Protein AF-0000000078899560 (afdb_homodimer)

pLDDT: mean 73.59, std 22.15, range [23.83, 97.5]

Radius of gyration: 24.83 Å; Cα contacts (8 Å, |Δi|>4): 392; chains: 2; bounding box: 133×59×49 Å

Foldseek 3Di:
DPPPDPPPPPPPPVVVPDPPPPPDDDCPVVCPVPPVCCPPVVNVCVVVVVVLVVVVVVCVVLQVPQDPLLLLLLLCCLVPVFAFLVNCCLVPVNPSVSSVVSLVVCVVVVQWDWDQDPVHNPTIGIHGDPNSVVSNVSNVVVSVVVVVVVVVVDDPVRSVVVVVVVVVVSVVVVVVSVVVVVVVVVVVVD/DPPPPPPPPPPPPPVVPDPPPPPDDDPPVVCPVPVVCCPPVVNVCVVVVVVLVVVVVVCVVLQVPQDPLLLLLLLCCLVVVFAFLVNCCLVVVNPSVSSVVSLVVCVVVVQWDWDQDPVHNPTIGIHGDPNSVVSNVSNVVVSVVVVVVVVVVDDPVRSVVVVVVVVVVSVVVVVVSVVVVVVVVVVVVD

Nearest PDB structures (foldseek):
  5cyv-assembly1_B  TM=7.947E-01  e=3.634E-06  Rhodococcus jostii RHA1
  1lnw-assembly7_A  TM=7.325E-01  e=2.151E-06  Pseudomonas aeruginosa
  2nnn-assembly3_F  TM=7.726E-01  e=8.216E-06  Pseudomonas aeruginosa
  4zzl-assembly1_B  TM=7.390E-01  e=3.852E-06  Pseudomonas aeruginosa
  3gfj-assembly1_A-2  TM=7.369E-01  e=6.898E-06  Sulfurisphaera tokodaii

InterPro domains:
  IPR000835 MarR-type HTH domain [PF12802] (65-123)
  IPR000835 MarR-type HTH domain [PR00598] (83-99)
  IPR000835 MarR-type HTH domain [PR00598] (100-115)
  IPR000835 MarR-type HTH domain [PR00598] (119-135)
  IPR000835 MarR-type HTH domain [PR00598] (149-169)
  IPR000835 MarR-type HTH domain [PS50995] (38-171)
  IPR000835 MarR-type HTH domain [SM00347] (64-159)
  IPR036388 Winged helix-like DNA-binding domain superfamily [G3DSA:1.10.10.10] (31-174)
  IPR036390 Winged helix DNA-binding domain superfamily [SSF46785] (39-177)
  IPR052067 Metal-responsive HTH-type transcriptional regulators [PTHR35790] (65-174)

Organism: Rhodospirillum centenum (strain ATCC 51521 / SW) (NCBI:txid414684)

Structure (mmCIF, N/CA/C/O backbone):
data_AF-0000000078899560-model_v1
#
loop_
_entity.id
_entity.type
_entity.pdbx_description
1 polymer 'Transcriptional regulator, MarR family protein'
#
loop_
_atom_site.group_PDB
_atom_site.id
_atom_site.type_symbol
_atom_site.label_atom_id
_atom_site.label_alt_id
_atom_site.label_comp_id
_atom_site.label_asym_id
_atom_site.label_entity_id
_atom_site.label_seq_id
_atom_site.pdbx_PDB_ins_code
_atom_site.Cartn_x
_atom_site.Cartn_y
_atom_site.Cartn_z
_atom_site.occupancy
_atom_site.B_iso_or_equiv
_atom_site.auth_seq_id
_atom_site.auth_comp_id
_atom_site.auth_asym_id
_atom_site.auth_atom_id
_atom_site.pdbx_PDB_model_num
ATOM 1 N N . MET A 1 1 ? -67.625 -0.312 10.562 1 23.83 1 MET A N 1
ATOM 2 C CA . MET A 1 1 ? -67 -1.157 9.578 1 23.83 1 MET A CA 1
ATOM 3 C C . MET A 1 1 ? -65.438 -1.084 9.734 1 23.83 1 MET A C 1
ATOM 5 O O . MET A 1 1 ? -64.875 -0.006 9.633 1 23.83 1 MET A O 1
ATOM 9 N N . LYS A 1 2 ? -64.875 -1.993 10.562 1 26.33 2 LYS A N 1
ATOM 10 C CA . LYS A 1 2 ? -63.562 -2.258 11.125 1 26.33 2 LYS A CA 1
ATOM 11 C C . LYS A 1 2 ? -62.562 -2.551 10.023 1 26.33 2 LYS A C 1
ATOM 13 O O . LYS A 1 2 ? -62.781 -3.436 9.195 1 26.33 2 LYS A O 1
ATOM 18 N N . CYS A 1 3 ? -61.844 -1.499 9.523 1 27.56 3 CYS A N 1
ATOM 19 C CA . CYS A 1 3 ? -60.844 -1.576 8.461 1 27.56 3 CYS A CA 1
ATOM 20 C C . CYS A 1 3 ? -59.875 -2.717 8.719 1 27.56 3 CYS A C 1
ATOM 22 O O . CYS A 1 3 ? -59.281 -2.814 9.805 1 27.56 3 CYS A O 1
ATOM 24 N N . ALA A 1 4 ? -60.156 -3.852 8.164 1 31.34 4 ALA A N 1
ATOM 25 C CA . ALA A 1 4 ? -59.281 -5.023 8.305 1 31.34 4 ALA A CA 1
ATOM 26 C C . ALA A 1 4 ? -57.812 -4.656 8.094 1 31.34 4 ALA A C 1
ATOM 28 O O . ALA A 1 4 ? -57.5 -3.848 7.223 1 31.34 4 ALA A O 1
ATOM 29 N N . PRO A 1 5 ? -56.969 -4.934 9.148 1 29.02 5 PRO A N 1
ATOM 30 C CA . PRO A 1 5 ? -55.562 -4.605 9.141 1 29.02 5 PRO A CA 1
ATOM 31 C C . PRO A 1 5 ? -54.812 -5.172 7.926 1 29.02 5 PRO A C 1
ATOM 33 O O . PRO A 1 5 ? -55.125 -6.277 7.477 1 29.02 5 PRO A O 1
ATOM 36 N N . THR A 1 6 ? -54.562 -4.301 6.914 1 29.2 6 THR A N 1
ATOM 37 C CA . THR A 1 6 ? -53.812 -4.664 5.719 1 29.2 6 THR A CA 1
ATOM 38 C C . THR A 1 6 ? -52.594 -5.5 6.086 1 29.2 6 THR A C 1
ATOM 40 O O . THR A 1 6 ? -51.781 -5.094 6.926 1 29.2 6 THR A O 1
ATOM 43 N N . THR A 1 7 ? -52.688 -6.797 5.973 1 25.53 7 THR A N 1
ATOM 44 C CA . THR A 1 7 ? -51.594 -7.754 6.098 1 25.53 7 THR A CA 1
ATOM 45 C C . THR A 1 7 ? -50.344 -7.246 5.375 1 25.53 7 THR A C 1
ATOM 47 O O . THR A 1 7 ? -50.344 -7.066 4.156 1 25.53 7 THR A O 1
ATOM 50 N N . LEU A 1 8 ? -49.656 -6.379 5.996 1 25.47 8 LEU A N 1
ATOM 51 C CA . LEU A 1 8 ? -48.344 -5.938 5.5 1 25.47 8 LEU A CA 1
ATOM 52 C C . LEU A 1 8 ? -47.562 -7.109 4.938 1 25.47 8 LEU A C 1
ATOM 54 O O . LEU A 1 8 ? -47.344 -8.117 5.621 1 25.47 8 LEU A O 1
ATOM 58 N N . TYR A 1 9 ? -47.719 -7.441 3.676 1 25.7 9 TYR A N 1
ATOM 59 C CA . TYR A 1 9 ? -46.906 -8.43 2.969 1 25.7 9 TYR A CA 1
ATOM 60 C C . TYR A 1 9 ? -45.469 -8.375 3.436 1 25.7 9 TYR A C 1
ATOM 62 O O . TYR A 1 9 ? -44.875 -7.301 3.469 1 25.7 9 TYR A O 1
ATOM 70 N N . ALA A 1 10 ? -45.031 -9.25 4.285 1 24.7 10 ALA A N 1
ATOM 71 C CA . ALA A 1 10 ? -43.688 -9.648 4.68 1 24.7 10 ALA A CA 1
ATOM 72 C C . ALA A 1 10 ? -42.75 -9.703 3.471 1 24.7 10 ALA A C 1
ATOM 74 O O . ALA A 1 10 ? -42.875 -10.562 2.602 1 24.7 10 ALA A O 1
ATOM 75 N N . ALA A 1 11 ? -42.5 -8.602 2.85 1 27.95 11 ALA A N 1
ATOM 76 C CA . ALA A 1 11 ? -41.469 -8.656 1.816 1 27.95 11 ALA A CA 1
ATOM 77 C C . ALA A 1 11 ? -40.281 -9.516 2.264 1 27.95 11 ALA A C 1
ATOM 79 O O . ALA A 1 11 ? -39.656 -9.234 3.291 1 27.95 11 ALA A O 1
ATOM 80 N N . THR A 1 12 ? -40.25 -10.789 2.039 1 28.55 12 THR A N 1
ATOM 81 C CA . THR A 1 12 ? -39.156 -11.742 2.131 1 28.55 12 THR A CA 1
ATOM 82 C C . THR A 1 12 ? -37.875 -11.133 1.577 1 28.55 12 THR A C 1
ATOM 84 O O . THR A 1 12 ? -37.75 -10.961 0.365 1 28.55 12 THR A O 1
ATOM 87 N N . ALA A 1 13 ? -37.438 -10.031 2.098 1 29.05 13 ALA A N 1
ATOM 88 C CA . ALA A 1 13 ? -36.156 -9.438 1.773 1 29.05 13 ALA A CA 1
ATOM 89 C C . ALA A 1 13 ? -35.062 -10.5 1.684 1 29.05 13 ALA A C 1
ATOM 91 O O . ALA A 1 13 ? -34.688 -11.102 2.695 1 29.05 13 ALA A O 1
ATOM 92 N N . SER A 1 14 ? -35.125 -11.406 0.689 1 32.12 14 SER A N 1
ATOM 93 C CA . SER A 1 14 ? -34 -12.297 0.414 1 32.12 14 SER A CA 1
ATOM 94 C C . SER A 1 14 ? -32.656 -11.578 0.559 1 32.12 14 SER A C 1
ATOM 96 O O . SER A 1 14 ? -32.312 -10.758 -0.281 1 32.12 14 SER A O 1
ATOM 98 N N . GLY A 1 15 ? -32.375 -11 1.669 1 31.97 15 GLY A N 1
ATOM 99 C CA . GLY A 1 15 ? -31.141 -10.391 2.125 1 31.97 15 GLY A CA 1
ATOM 100 C C . GLY A 1 15 ? -29.906 -11.102 1.612 1 31.97 15 GLY A C 1
ATOM 101 O O . GLY A 1 15 ? -29.594 -12.219 2.033 1 31.97 15 GLY A O 1
ATOM 102 N N . THR A 1 16 ? -29.734 -11 0.281 1 34.19 16 THR A N 1
ATOM 103 C CA . THR A 1 16 ? -28.547 -11.633 -0.297 1 34.19 16 THR A CA 1
ATOM 104 C C . THR A 1 16 ? -27.328 -11.406 0.583 1 34.19 16 THR A C 1
ATOM 106 O O . THR A 1 16 ? -26.953 -10.258 0.846 1 34.19 16 THR A O 1
ATOM 109 N N . SER A 1 17 ? -27.094 -12.164 1.567 1 32.28 17 SER A N 1
ATOM 110 C CA . SER A 1 17 ? -25.969 -12.289 2.482 1 32.28 17 SER A CA 1
ATOM 111 C C . SER A 1 17 ? -24.656 -11.867 1.811 1 32.28 17 SER A C 1
ATOM 113 O O . SER A 1 17 ? -24.484 -12.062 0.606 1 32.28 17 SER A O 1
ATOM 115 N N . PRO A 1 18 ? -24.109 -10.898 2.266 1 35.34 18 PRO A N 1
ATOM 116 C CA . PRO A 1 18 ? -22.812 -10.516 1.678 1 35.34 18 PRO A CA 1
ATOM 117 C C . PRO A 1 18 ? -21.953 -11.719 1.302 1 35.34 18 PRO A C 1
ATOM 119 O O . PRO A 1 18 ? -22.031 -12.758 1.958 1 35.34 18 PRO A O 1
ATOM 122 N N . PRO A 1 19 ? -21.625 -11.969 0.036 1 32.72 19 PRO A N 1
ATOM 123 C CA . PRO A 1 19 ? -20.922 -13.211 -0.283 1 32.72 19 PRO A CA 1
ATOM 124 C C . PRO A 1 19 ? -19.766 -13.508 0.681 1 32.72 19 PRO A C 1
ATOM 126 O O . PRO A 1 19 ? -18.938 -12.641 0.926 1 32.72 19 PRO A O 1
ATOM 129 N N . VAL A 1 20 ? -19.984 -13.977 1.797 1 32.59 20 VAL A N 1
ATOM 130 C CA . VAL A 1 20 ? -18.906 -14.539 2.605 1 32.59 20 VAL A CA 1
ATOM 131 C C . VAL A 1 20 ? -17.953 -15.336 1.716 1 32.59 20 VAL A C 1
ATOM 133 O O . VAL A 1 20 ? -18.406 -16.125 0.882 1 32.59 20 VAL A O 1
ATOM 136 N N . LEU A 1 21 ? -16.766 -14.734 1.438 1 35.66 21 LEU A N 1
ATOM 137 C CA . LEU A 1 21 ? -15.82 -15.648 0.819 1 35.66 21 LEU A CA 1
ATOM 138 C C . LEU A 1 21 ? -15.898 -17.031 1.46 1 35.66 21 LEU A C 1
ATOM 140 O O . LEU A 1 21 ? -15.477 -17.219 2.604 1 35.66 21 LEU A O 1
ATOM 144 N N . ARG A 1 22 ? -17 -17.703 1.446 1 33.25 22 ARG A N 1
ATOM 145 C CA . ARG A 1 22 ? -17.094 -19.062 1.965 1 33.25 22 ARG A CA 1
ATOM 146 C C . ARG A 1 22 ? -15.914 -19.906 1.528 1 33.25 22 ARG A C 1
ATOM 148 O O . ARG A 1 22 ? -15.688 -20.109 0.332 1 33.25 22 ARG A O 1
ATOM 155 N N . ARG A 1 23 ? -14.734 -19.922 2.344 1 35.38 23 ARG A N 1
ATOM 156 C CA . ARG A 1 23 ? -13.852 -21.078 2.191 1 35.38 23 ARG A CA 1
ATOM 157 C C . ARG A 1 23 ? -14.648 -22.375 2.164 1 35.38 23 ARG A C 1
ATOM 159 O O . ARG A 1 23 ? -15.016 -22.906 3.215 1 35.38 23 ARG A O 1
ATOM 166 N N . SER A 1 24 ? -15.703 -22.547 1.411 1 35.56 24 SER A N 1
ATOM 167 C CA . SER A 1 24 ? -16.406 -23.828 1.512 1 35.56 24 SER A CA 1
ATOM 168 C C . SER A 1 24 ? -15.453 -24.969 1.827 1 35.56 24 SER A C 1
ATOM 170 O O . SER A 1 24 ? -14.242 -24.766 1.9 1 35.56 24 SER A O 1
ATOM 172 N N . GLY A 1 25 ? -15.742 -26.25 1.033 1 35.44 25 GLY A N 1
ATOM 173 C CA . GLY A 1 25 ? -15.328 -27.641 1.188 1 35.44 25 GLY A CA 1
ATOM 174 C C . GLY A 1 25 ? -13.828 -27.828 1.188 1 35.44 25 GLY A C 1
ATOM 175 O O . GLY A 1 25 ? -13.078 -26.844 1.073 1 35.44 25 GLY A O 1
ATOM 176 N N . GLY A 1 26 ? -13.273 -29.188 0.979 1 35.09 26 GLY A N 1
ATOM 177 C CA . GLY A 1 26 ? -11.93 -29.719 0.808 1 35.09 26 GLY A CA 1
ATOM 178 C C . GLY A 1 26 ? -11.07 -28.875 -0.117 1 35.09 26 GLY A C 1
ATOM 179 O O . GLY A 1 26 ? -11.578 -27.984 -0.806 1 35.09 26 GLY A O 1
ATOM 180 N N . PRO A 1 27 ? -9.727 -28.734 0.088 1 40.06 27 PRO A N 1
ATOM 181 C CA . PRO A 1 27 ? -8.859 -28.016 -0.841 1 40.06 27 PRO A CA 1
ATOM 182 C C . PRO A 1 27 ? -9.305 -28.141 -2.295 1 40.06 27 PRO A C 1
ATOM 184 O O . PRO A 1 27 ? -9.484 -29.266 -2.787 1 40.06 27 PRO A O 1
ATOM 187 N N . ASP A 1 28 ? -10.32 -27.5 -2.744 1 43.28 28 ASP A N 1
ATOM 188 C CA . ASP A 1 28 ? -10.508 -27.578 -4.188 1 43.28 28 ASP A CA 1
ATOM 189 C C . ASP A 1 28 ? -9.172 -27.688 -4.914 1 43.28 28 ASP A C 1
ATOM 191 O O . ASP A 1 28 ? -8.273 -26.859 -4.703 1 43.28 28 ASP A O 1
ATOM 195 N N . PRO A 1 29 ? -8.836 -28.828 -5.375 1 45.22 29 PRO A N 1
ATOM 196 C CA . PRO A 1 29 ? -7.539 -29.109 -6 1 45.22 29 PRO A CA 1
ATOM 197 C C . PRO A 1 29 ? -7.086 -28.016 -6.953 1 45.22 29 PRO A C 1
ATOM 199 O O . PRO A 1 29 ? -5.922 -27.984 -7.355 1 45.22 29 PRO A O 1
ATOM 202 N N . ARG A 1 30 ? -8.141 -27.469 -7.496 1 46.12 30 ARG A N 1
ATOM 203 C CA . ARG A 1 30 ? -7.746 -26.438 -8.438 1 46.12 30 ARG A CA 1
ATOM 204 C C . ARG A 1 30 ? -7.156 -25.219 -7.715 1 46.12 30 ARG A C 1
ATOM 206 O O . ARG A 1 30 ? -6.691 -24.281 -8.352 1 46.12 30 ARG A O 1
ATOM 213 N N . ILE A 1 31 ? -7.664 -25.078 -6.473 1 46.88 31 ILE A N 1
ATOM 214 C CA . ILE A 1 31 ? -7.078 -24 -5.676 1 46.88 31 ILE A CA 1
ATOM 215 C C . ILE A 1 31 ? -5.59 -24.266 -5.465 1 46.88 31 ILE A C 1
ATOM 217 O O . ILE A 1 31 ? -5.215 -25.234 -4.789 1 46.88 31 ILE A O 1
ATOM 221 N N . ARG A 1 32 ? -4.766 -24.125 -6.473 1 45.44 32 ARG A N 1
ATOM 222 C CA . ARG A 1 32 ? -3.324 -24.203 -6.25 1 45.44 32 ARG A CA 1
ATOM 223 C C . ARG A 1 32 ? -2.932 -23.5 -4.957 1 45.44 32 ARG A C 1
ATOM 225 O O . ARG A 1 32 ? -3.67 -22.641 -4.465 1 45.44 32 ARG A O 1
ATOM 232 N N . SER A 1 33 ? -2.205 -24.172 -4.266 1 42.31 33 SER A N 1
ATOM 233 C CA . SER A 1 33 ? -1.736 -23.516 -3.049 1 42.31 33 SER A CA 1
ATOM 234 C C . SER A 1 33 ? -1.751 -22 -3.193 1 42.31 33 SER A C 1
ATOM 236 O O . SER A 1 33 ? -1.12 -21.453 -4.098 1 42.31 33 SER A O 1
ATOM 238 N N . PRO A 1 34 ? -3.002 -21.453 -3.111 1 41.41 34 PRO A N 1
ATOM 239 C CA . PRO A 1 34 ? -3.072 -20 -3.227 1 41.41 34 PRO A CA 1
ATOM 240 C C . PRO A 1 34 ? -1.732 -19.312 -2.957 1 41.41 34 PRO A C 1
ATOM 242 O O . PRO A 1 34 ? -1.103 -19.562 -1.928 1 41.41 34 PRO A O 1
ATOM 245 N N . LEU A 1 35 ? -0.875 -19.297 -3.725 1 42.25 35 LEU A N 1
ATOM 246 C CA . LEU A 1 35 ? 0.147 -18.297 -3.434 1 42.25 35 LEU A CA 1
ATOM 247 C C . LEU A 1 35 ? -0.442 -17.141 -2.648 1 42.25 35 LEU A C 1
ATOM 249 O O . LEU A 1 35 ? 0.181 -16.078 -2.539 1 42.25 35 LEU A O 1
ATOM 253 N N . VAL A 1 36 ? -1.841 -17.047 -2.6 1 47.19 36 VAL A N 1
ATOM 254 C CA . VAL A 1 36 ? -2.178 -16.125 -1.521 1 47.19 36 VAL A CA 1
ATOM 255 C C . VAL A 1 36 ? -1.279 -16.391 -0.314 1 47.19 36 VAL A C 1
ATOM 257 O O . VAL A 1 36 ? -1.503 -17.344 0.437 1 47.19 36 VAL A O 1
ATOM 260 N N . VAL A 1 37 ? -0.093 -16.766 -0.551 1 48.81 37 VAL A N 1
ATOM 261 C CA . VAL A 1 37 ? 0.84 -16.953 0.557 1 48.81 37 VAL A CA 1
ATOM 262 C C . VAL A 1 37 ? 0.481 -16 1.695 1 48.81 37 VAL A C 1
ATOM 264 O O . VAL A 1 37 ? 0.755 -14.797 1.62 1 48.81 37 VAL A O 1
ATOM 267 N N . PRO A 1 38 ? -0.771 -16.25 2.236 1 53.38 38 PRO A N 1
ATOM 268 C CA . PRO A 1 38 ? -1.192 -15.5 3.422 1 53.38 38 PRO A CA 1
ATOM 269 C C . PRO A 1 38 ? -0.015 -14.93 4.207 1 53.38 38 PRO A C 1
ATOM 271 O O . PRO A 1 38 ? -0.129 -13.844 4.793 1 53.38 38 PRO A O 1
ATOM 274 N N . GLU A 1 39 ? 1.043 -15.719 4.113 1 65.06 39 GLU A N 1
ATOM 275 C CA . GLU A 1 39 ? 2.107 -15.227 4.98 1 65.06 39 GLU A CA 1
ATOM 276 C C . GLU A 1 39 ? 3.125 -14.398 4.195 1 65.06 39 GLU A C 1
ATOM 278 O O . GLU A 1 39 ? 4.211 -14.109 4.695 1 65.06 39 GLU A O 1
ATOM 283 N N . PHE A 1 40 ? 2.637 -14.125 2.918 1 81.38 40 PHE A N 1
ATOM 284 C CA . PHE A 1 40 ? 3.516 -13.234 2.164 1 81.38 40 PHE A CA 1
ATOM 285 C C . PHE A 1 40 ? 3.326 -11.789 2.596 1 81.38 40 PHE A C 1
ATOM 287 O O . PHE A 1 40 ? 2.26 -11.203 2.385 1 81.38 40 PHE A O 1
ATOM 294 N N . LEU A 1 41 ? 4.387 -11.172 3.189 1 89.12 41 LEU A N 1
ATOM 295 C CA . LEU A 1 41 ? 4.246 -9.883 3.854 1 89.12 41 LEU A CA 1
ATOM 296 C C . LEU A 1 41 ? 3.826 -8.805 2.861 1 89.12 41 LEU A C 1
ATOM 298 O O . LEU A 1 41 ? 2.926 -8.008 3.148 1 89.12 41 LEU A O 1
ATOM 302 N N . PRO A 1 42 ? 4.402 -8.805 1.619 1 85.94 42 PRO A N 1
ATOM 303 C CA . PRO A 1 42 ? 3.975 -7.766 0.682 1 85.94 42 PRO A CA 1
ATOM 304 C C . PRO A 1 42 ? 2.492 -7.855 0.33 1 85.94 42 PRO A C 1
ATOM 306 O O . PRO A 1 42 ? 1.821 -6.828 0.191 1 85.94 42 PRO A O 1
ATOM 309 N N . PHE A 1 43 ? 2.031 -9.031 0.228 1 81.56 43 PHE A N 1
ATOM 310 C CA . PHE A 1 43 ? 0.615 -9.219 -0.068 1 81.56 43 PHE A CA 1
ATOM 311 C C . PHE A 1 43 ? -0.248 -8.727 1.089 1 81.56 43 PHE A C 1
ATOM 313 O O . PHE A 1 43 ? -1.246 -8.039 0.877 1 81.56 43 PHE A O 1
ATOM 320 N N . ARG A 1 44 ? 0.088 -9.078 2.295 1 85.5 44 ARG A N 1
ATOM 321 C CA . ARG A 1 44 ? -0.683 -8.695 3.475 1 85.5 44 ARG A CA 1
ATOM 322 C C . ARG A 1 44 ? -0.689 -7.184 3.656 1 85.5 44 ARG A C 1
ATOM 324 O O . ARG A 1 44 ? -1.738 -6.586 3.91 1 85.5 44 ARG A O 1
ATOM 331 N N . PHE A 1 45 ? 0.446 -6.586 3.49 1 89.56 45 PHE A N 1
ATOM 332 C CA . PHE A 1 45 ? 0.541 -5.137 3.605 1 89.56 45 PHE A CA 1
ATOM 333 C C . PHE A 1 45 ? -0.276 -4.453 2.518 1 89.56 45 PHE A C 1
ATOM 335 O O . PHE A 1 45 ? -1 -3.492 2.787 1 89.56 45 PHE A O 1
ATOM 342 N N . GLY A 1 46 ? -0.14 -4.969 1.272 1 84.5 46 GLY A N 1
ATOM 343 C CA . GLY A 1 46 ? -0.889 -4.406 0.161 1 84.5 46 GLY A CA 1
ATOM 344 C C . GLY A 1 46 ? -2.391 -4.484 0.353 1 84.5 46 GLY A C 1
ATOM 345 O O . GLY A 1 46 ? -3.107 -3.518 0.078 1 84.5 46 GLY A O 1
ATOM 346 N N . SER A 1 47 ? -2.832 -5.613 0.824 1 82.38 47 SER A N 1
ATOM 347 C CA . SER A 1 47 ? -4.262 -5.828 1.023 1 82.38 47 SER A CA 1
ATOM 348 C C . SER A 1 47 ? -4.812 -4.91 2.107 1 82.38 47 SER A C 1
ATOM 350 O O . SER A 1 47 ? -5.84 -4.258 1.912 1 82.38 47 SER A O 1
ATOM 352 N N . ILE A 1 48 ? -4.125 -4.848 3.244 1 87.62 48 ILE A N 1
ATOM 353 C CA . ILE A 1 48 ? -4.555 -4.02 4.363 1 87.62 48 ILE A CA 1
ATOM 354 C C . ILE A 1 48 ? -4.516 -2.547 3.961 1 87.62 48 ILE A C 1
ATOM 356 O O . ILE A 1 48 ? -5.484 -1.813 4.164 1 87.62 48 ILE A O 1
ATOM 360 N N . PHE A 1 49 ? -3.486 -2.172 3.312 1 86.56 49 PHE A N 1
ATOM 361 C CA . PHE A 1 49 ? -3.299 -0.777 2.928 1 86.56 49 PHE A CA 1
ATOM 362 C C . PHE A 1 49 ? -4.352 -0.348 1.915 1 86.56 49 PHE A C 1
ATOM 364 O O . PHE A 1 49 ? -4.914 0.743 2.021 1 86.56 49 PHE A O 1
ATOM 371 N N . SER A 1 50 ? -4.582 -1.15 0.918 1 79.81 50 SER A N 1
ATOM 372 C CA . SER A 1 50 ? -5.559 -0.823 -0.115 1 79.81 50 SER A CA 1
ATOM 373 C C . SER A 1 50 ? -6.938 -0.576 0.488 1 79.81 50 SER A C 1
ATOM 375 O O . SER A 1 50 ? -7.652 0.334 0.063 1 79.81 50 SER A O 1
ATOM 377 N N . LYS A 1 51 ? -7.266 -1.36 1.463 1 82.25 51 LYS A N 1
ATOM 378 C CA . LYS A 1 51 ? -8.562 -1.204 2.111 1 82.25 51 LYS A CA 1
ATOM 379 C C . LYS A 1 51 ? -8.609 0.07 2.951 1 82.25 51 LYS A C 1
ATOM 381 O O . LYS A 1 51 ? -9.648 0.726 3.037 1 82.25 51 LYS A O 1
ATOM 386 N N . MET A 1 52 ? -7.492 0.391 3.6 1 85.38 52 MET A N 1
ATOM 387 C CA . MET A 1 52 ? -7.41 1.648 4.34 1 85.38 52 MET A CA 1
ATOM 388 C C . MET A 1 52 ? -7.543 2.842 3.396 1 85.38 52 MET A C 1
ATOM 390 O O . MET A 1 52 ? -8.227 3.816 3.717 1 85.38 52 MET A O 1
ATOM 394 N N . VAL A 1 53 ? -6.859 2.768 2.275 1 79.88 53 VAL A N 1
ATOM 395 C CA . VAL A 1 53 ? -6.922 3.828 1.274 1 79.88 53 VAL A CA 1
ATOM 396 C C . VAL A 1 53 ? -8.352 3.959 0.748 1 79.88 53 VAL A C 1
ATOM 398 O O . VAL A 1 53 ? -8.883 5.066 0.649 1 79.88 53 VAL A O 1
ATOM 401 N N . PHE A 1 54 ? -8.961 2.846 0.42 1 76.62 54 PHE A N 1
ATOM 402 C CA . PHE A 1 54 ? -10.336 2.855 -0.052 1 76.62 54 PHE A CA 1
ATOM 403 C C . PHE A 1 54 ? -11.258 3.527 0.963 1 76.62 54 PHE A C 1
ATOM 405 O O . PHE A 1 54 ? -12.102 4.348 0.598 1 76.62 54 PHE A O 1
ATOM 412 N N . ASP A 1 55 ? -11.07 3.145 2.191 1 79.94 55 ASP A N 1
ATOM 413 C CA . ASP A 1 55 ? -11.867 3.727 3.268 1 79.94 55 ASP A CA 1
ATOM 414 C C . ASP A 1 55 ? -11.711 5.246 3.303 1 79.94 55 ASP A C 1
ATOM 416 O O . ASP A 1 55 ? -12.672 5.965 3.592 1 79.94 55 ASP A O 1
ATOM 420 N N . SER A 1 56 ? -10.516 5.699 2.955 1 80.94 56 SER A N 1
ATOM 421 C CA . SER A 1 56 ? -10.25 7.133 2.992 1 80.94 56 SER A CA 1
ATOM 422 C C . SER A 1 56 ? -11.008 7.867 1.895 1 80.94 56 SER A C 1
ATOM 424 O O . SER A 1 56 ? -11.242 9.07 1.994 1 80.94 56 SER A O 1
ATOM 426 N N . THR A 1 57 ? -11.344 7.195 0.838 1 76.88 57 THR A N 1
ATOM 427 C CA . THR A 1 57 ? -12.07 7.82 -0.265 1 76.88 57 THR A CA 1
ATOM 428 C C . THR A 1 57 ? -13.539 8.023 0.098 1 76.88 57 THR A C 1
ATOM 430 O O . THR A 1 57 ? -14.258 8.734 -0.598 1 76.88 57 THR A O 1
ATOM 433 N N . ARG A 1 58 ? -13.984 7.484 1.146 1 78.31 58 ARG A N 1
ATOM 434 C CA . ARG A 1 58 ? -15.398 7.512 1.51 1 78.31 58 ARG A CA 1
ATOM 435 C C . ARG A 1 58 ? -15.734 8.773 2.295 1 78.31 58 ARG A C 1
ATOM 437 O O . ARG A 1 58 ? -16.906 9.039 2.574 1 78.31 58 ARG A O 1
ATOM 444 N N . ALA A 1 59 ? -14.844 9.547 2.682 1 81 59 ALA A N 1
ATOM 445 C CA . ALA A 1 59 ? -15.062 10.828 3.35 1 81 59 ALA A CA 1
ATOM 446 C C . ALA A 1 59 ? -14.328 11.953 2.629 1 81 59 ALA A C 1
ATOM 448 O O . ALA A 1 59 ? -13.445 12.602 3.205 1 81 59 ALA A O 1
ATOM 449 N N . PRO A 1 60 ? -14.75 12.156 1.45 1 81.69 60 PRO A N 1
ATOM 450 C CA . PRO A 1 60 ? -14.047 13.148 0.637 1 81.69 60 PRO A CA 1
ATOM 451 C C . PRO A 1 60 ? -14.086 14.547 1.247 1 81.69 60 PRO A C 1
ATOM 453 O O . PRO A 1 60 ? -13.203 15.375 0.972 1 81.69 60 PRO A O 1
ATOM 456 N N . GLU A 1 61 ? -15.062 14.75 2.057 1 87.38 61 GLU A N 1
ATOM 457 C CA . GLU A 1 61 ? -15.234 16.062 2.658 1 87.38 61 GLU A CA 1
ATOM 458 C C . GLU A 1 61 ? -14.047 16.422 3.547 1 87.38 61 GLU A C 1
ATOM 460 O O . GLU A 1 61 ? -13.734 17.609 3.723 1 87.38 61 GLU A O 1
ATOM 465 N N . ILE A 1 62 ? -13.391 15.484 4.031 1 88.25 62 ILE A N 1
ATOM 466 C CA . ILE A 1 62 ? -12.258 15.695 4.93 1 88.25 62 ILE A CA 1
ATOM 467 C C . ILE A 1 62 ? -11.133 16.406 4.184 1 88.25 62 ILE A C 1
ATOM 469 O O . ILE A 1 62 ? -10.406 17.219 4.77 1 88.25 62 ILE A O 1
ATOM 473 N N . TYR A 1 63 ? -11.094 16.25 2.844 1 90.25 63 TYR A N 1
ATOM 474 C CA . TYR A 1 63 ? -9.93 16.688 2.088 1 90.25 63 TYR A CA 1
ATOM 475 C C . TYR A 1 63 ? -10.172 18.062 1.478 1 90.25 63 TYR A C 1
ATOM 477 O O . TYR A 1 63 ? -9.328 18.578 0.742 1 90.25 63 TYR A O 1
ATOM 485 N N . GLU A 1 64 ? -11.336 18.641 1.747 1 92.31 64 GLU A N 1
ATOM 486 C CA . GLU A 1 64 ? -11.641 20.016 1.401 1 92.31 64 GLU A CA 1
ATOM 487 C C . GLU A 1 64 ? -11.258 20.328 -0.043 1 92.31 64 GLU A C 1
ATOM 489 O O . GLU A 1 64 ? -10.625 21.344 -0.318 1 92.31 64 GLU A O 1
ATOM 494 N N . GLY A 1 65 ? -11.516 19.406 -0.914 1 90.88 65 GLY A N 1
ATOM 495 C CA . GLY A 1 65 ? -11.312 19.641 -2.336 1 90.88 65 GLY A CA 1
ATOM 496 C C . GLY A 1 65 ? -9.961 19.156 -2.834 1 90.88 65 GLY A C 1
ATOM 497 O O . GLY A 1 65 ? -9.68 19.203 -4.031 1 90.88 65 GLY A O 1
ATOM 498 N N . LEU A 1 66 ? -9.109 18.734 -1.974 1 92.88 66 LEU A N 1
ATOM 499 C CA . LEU A 1 66 ? -7.812 18.172 -2.344 1 92.88 66 LEU A CA 1
ATOM 500 C C . LEU A 1 66 ? -7.938 16.703 -2.717 1 92.88 66 LEU A C 1
ATOM 502 O O . LEU A 1 66 ? -8.648 15.945 -2.051 1 92.88 66 LEU A O 1
ATOM 506 N N . SER A 1 67 ? -7.324 16.344 -3.787 1 90.06 67 SER A N 1
ATOM 507 C CA . SER A 1 67 ? -7.281 14.922 -4.113 1 90.06 67 SER A CA 1
ATOM 508 C C . SER A 1 67 ? -6.461 14.141 -3.092 1 90.06 67 SER A C 1
ATOM 510 O O . SER A 1 67 ? -5.625 14.719 -2.391 1 90.06 67 SER A O 1
ATOM 512 N N . LEU A 1 68 ? -6.68 12.836 -3.068 1 85.38 68 LEU A N 1
ATOM 513 C CA . LEU A 1 68 ? -5.949 12 -2.121 1 85.38 68 LEU A CA 1
ATOM 514 C C . LEU A 1 68 ? -4.453 12.039 -2.404 1 85.38 68 LEU A C 1
ATOM 516 O O . LEU A 1 68 ? -3.641 12.055 -1.476 1 85.38 68 LEU A O 1
ATOM 520 N N . ARG A 1 69 ? -4.094 12.031 -3.648 1 85.5 69 ARG A N 1
ATOM 521 C CA . ARG A 1 69 ? -2.684 12.086 -4.016 1 85.5 69 ARG A CA 1
ATOM 522 C C . ARG A 1 69 ? -2.053 13.398 -3.568 1 85.5 69 ARG A C 1
ATOM 524 O O . ARG A 1 69 ? -0.925 13.422 -3.072 1 85.5 69 ARG A O 1
ATOM 531 N N . ALA A 1 70 ? -2.787 14.438 -3.754 1 91.38 70 ALA A N 1
ATOM 532 C CA . ALA A 1 70 ? -2.293 15.742 -3.34 1 91.38 70 ALA A CA 1
ATOM 533 C C . ALA A 1 70 ? -2.162 15.828 -1.822 1 91.38 70 ALA A C 1
ATOM 535 O O . ALA A 1 70 ? -1.205 16.406 -1.307 1 91.38 70 ALA A O 1
ATOM 536 N N . TRP A 1 71 ? -3.113 15.258 -1.157 1 89.88 71 TRP A N 1
ATOM 537 C CA . TRP A 1 71 ? -3.027 15.219 0.299 1 89.88 71 TRP A CA 1
ATOM 538 C C . TRP A 1 71 ? -1.777 14.469 0.751 1 89.88 71 TRP A C 1
ATOM 540 O O . TRP A 1 71 ? -1.08 14.906 1.668 1 89.88 71 TRP A O 1
ATOM 550 N N . ARG A 1 72 ? -1.564 13.359 0.179 1 85.38 72 ARG A N 1
ATOM 551 C CA . ARG A 1 72 ? -0.401 12.562 0.554 1 85.38 72 ARG A CA 1
ATOM 552 C C . ARG A 1 72 ? 0.884 13.367 0.417 1 85.38 72 ARG A C 1
ATOM 554 O O . ARG A 1 72 ? 1.734 13.352 1.309 1 85.38 72 ARG A O 1
ATOM 561 N N . VAL A 1 73 ? 1.007 14.031 -0.633 1 88.75 73 VAL A N 1
ATOM 562 C CA . VAL A 1 73 ? 2.191 14.844 -0.875 1 88.75 73 VAL A CA 1
ATOM 563 C C . VAL A 1 73 ? 2.24 16 0.127 1 88.75 73 VAL A C 1
ATOM 565 O O . VAL A 1 73 ? 3.295 16.297 0.69 1 88.75 73 VAL A O 1
ATOM 568 N N . LEU A 1 74 ? 1.106 16.625 0.33 1 90.75 74 LEU A N 1
ATOM 569 C CA . LEU A 1 74 ? 1.026 17.734 1.282 1 90.75 74 LEU A CA 1
ATOM 570 C C . LEU A 1 74 ? 1.46 17.281 2.674 1 90.75 74 LEU A C 1
ATOM 572 O O . LEU A 1 74 ? 2.221 17.984 3.348 1 90.75 74 LEU A O 1
ATOM 576 N N . ALA A 1 75 ? 0.952 16.188 3.023 1 87.19 75 ALA A N 1
ATOM 577 C CA . ALA A 1 75 ? 1.274 15.641 4.34 1 87.19 75 ALA A CA 1
ATOM 578 C C . ALA A 1 75 ? 2.758 15.305 4.445 1 87.19 75 ALA A C 1
ATOM 580 O O . ALA A 1 75 ? 3.379 15.516 5.488 1 87.19 75 ALA A O 1
ATOM 581 N N . LEU A 1 76 ? 3.299 14.75 3.41 1 83.94 76 LEU A N 1
ATOM 582 C CA . LEU A 1 76 ? 4.719 14.414 3.393 1 83.94 76 LEU A CA 1
ATOM 583 C C . LEU A 1 76 ? 5.578 15.672 3.51 1 83.94 76 LEU A C 1
ATOM 585 O O . LEU A 1 76 ? 6.555 15.688 4.258 1 83.94 76 LEU A O 1
ATOM 589 N N . LEU A 1 77 ? 5.199 16.641 2.811 1 86.19 77 LEU A N 1
ATOM 590 C CA . LEU A 1 77 ? 5.945 17.891 2.834 1 86.19 77 LEU A CA 1
ATOM 591 C C . LEU A 1 77 ? 5.883 18.531 4.215 1 86.19 77 LEU A C 1
ATOM 593 O O . LEU A 1 77 ? 6.836 19.188 4.645 1 86.19 77 LEU A O 1
ATOM 597 N N . ALA A 1 78 ? 4.719 18.391 4.812 1 84.81 78 ALA A N 1
ATOM 598 C CA . ALA A 1 78 ? 4.562 18.938 6.164 1 84.81 78 ALA A CA 1
ATOM 599 C C . ALA A 1 78 ? 5.52 18.25 7.137 1 84.81 78 ALA A C 1
ATOM 601 O O . ALA A 1 78 ? 6.059 18.891 8.039 1 84.81 78 ALA A O 1
ATOM 602 N N . SER A 1 79 ? 5.773 17.031 6.898 1 76.81 79 SER A N 1
ATOM 603 C CA . SER A 1 79 ? 6.609 16.234 7.793 1 76.81 79 SER A CA 1
ATOM 604 C C . SER A 1 79 ? 8.07 16.281 7.363 1 76.81 79 SER A C 1
ATOM 606 O O . SER A 1 79 ? 8.969 16.156 8.195 1 76.81 79 SER A O 1
ATOM 608 N N . TYR A 1 80 ? 8.211 16.344 6.062 1 76 80 TYR A N 1
ATOM 609 C CA . TYR A 1 80 ? 9.547 16.359 5.48 1 76 80 TYR A CA 1
ATOM 610 C C . TYR A 1 80 ? 9.727 17.531 4.535 1 76 80 TYR A C 1
ATOM 612 O O . TYR A 1 80 ? 9.68 17.375 3.314 1 76 80 TYR A O 1
ATOM 620 N N . PRO A 1 81 ? 10.047 18.703 5.078 1 75.62 81 PRO A N 1
ATOM 621 C CA . PRO A 1 81 ? 10.086 19.906 4.262 1 75.62 81 PRO A CA 1
ATOM 622 C C . PRO A 1 81 ? 11.133 19.844 3.154 1 75.62 81 PRO A C 1
ATOM 624 O O . PRO A 1 81 ? 11.016 20.547 2.145 1 75.62 81 PRO A O 1
ATOM 627 N N . ASP A 1 82 ? 12.109 19 3.279 1 73.19 82 ASP A N 1
ATOM 628 C CA . ASP A 1 82 ? 13.195 19.016 2.305 1 73.19 82 ASP A CA 1
ATOM 629 C C . ASP A 1 82 ? 13.141 17.781 1.398 1 73.19 82 ASP A C 1
ATOM 631 O O . ASP A 1 82 ? 14.078 17.531 0.644 1 73.19 82 ASP A O 1
ATOM 635 N N . ILE A 1 83 ? 12.031 17.172 1.402 1 76.75 83 ILE A N 1
ATOM 636 C CA . ILE A 1 83 ? 11.945 15.953 0.613 1 76.75 83 ILE A CA 1
ATOM 637 C C . ILE A 1 83 ? 11.828 16.297 -0.869 1 76.75 83 ILE A C 1
ATOM 639 O O . ILE A 1 83 ? 11.117 17.234 -1.237 1 76.75 83 ILE A O 1
ATOM 643 N N . THR A 1 84 ? 12.609 15.625 -1.693 1 78.69 84 THR A N 1
ATOM 644 C CA . THR A 1 84 ? 12.57 15.844 -3.135 1 78.69 84 THR A CA 1
ATOM 645 C C . THR A 1 84 ? 11.477 14.992 -3.779 1 78.69 84 THR A C 1
ATOM 647 O O . THR A 1 84 ? 10.977 14.047 -3.166 1 78.69 84 THR A O 1
ATOM 650 N N . ASN A 1 85 ? 11.109 15.414 -5.027 1 81.12 85 ASN A N 1
ATOM 651 C CA . ASN A 1 85 ? 10.156 14.602 -5.777 1 81.12 85 ASN A CA 1
ATOM 652 C C . ASN A 1 85 ? 10.641 13.156 -5.922 1 81.12 85 ASN A C 1
ATOM 654 O O . ASN A 1 85 ? 9.859 12.219 -5.785 1 81.12 85 ASN A O 1
ATOM 658 N N . ALA A 1 86 ? 11.922 12.992 -6.117 1 74.56 86 ALA A N 1
ATOM 659 C CA . ALA A 1 86 ? 12.508 11.664 -6.281 1 74.56 86 ALA A CA 1
ATOM 660 C C . ALA A 1 86 ? 12.391 10.852 -4.992 1 74.56 86 ALA A C 1
ATOM 662 O O . ALA A 1 86 ? 12.07 9.664 -5.031 1 74.56 86 ALA A O 1
ATOM 663 N N . GLU A 1 87 ? 12.617 11.508 -3.928 1 71.62 87 GLU A N 1
ATOM 664 C CA . GLU A 1 87 ? 12.508 10.844 -2.633 1 71.62 87 GLU A CA 1
ATOM 665 C C . GLU A 1 87 ? 11.062 10.484 -2.312 1 71.62 87 GLU A C 1
ATOM 667 O O . GLU A 1 87 ? 10.797 9.43 -1.727 1 71.62 87 GLU A O 1
ATOM 672 N N . MET A 1 88 ? 10.156 11.328 -2.656 1 76.5 88 MET A N 1
ATOM 673 C CA . MET A 1 88 ? 8.742 11.047 -2.443 1 76.5 88 MET A CA 1
ATOM 674 C C . MET A 1 88 ? 8.312 9.797 -3.209 1 76.5 88 MET A C 1
ATOM 676 O O . MET A 1 88 ? 7.621 8.938 -2.664 1 76.5 88 MET A O 1
ATOM 680 N N . SER A 1 89 ? 8.727 9.773 -4.43 1 72.69 89 SER A N 1
ATOM 681 C CA . SER A 1 89 ? 8.414 8.617 -5.254 1 72.69 89 SER A CA 1
ATOM 682 C C . SER A 1 89 ? 9.023 7.344 -4.676 1 72.69 89 SER A C 1
ATOM 684 O O . SER A 1 89 ? 8.352 6.32 -4.555 1 72.69 89 SER A O 1
ATOM 686 N N . ALA A 1 90 ? 10.266 7.461 -4.25 1 62.56 90 ALA A N 1
ATOM 687 C CA . ALA A 1 90 ? 11.023 6.305 -3.77 1 62.56 90 ALA A CA 1
ATOM 688 C C . ALA A 1 90 ? 10.531 5.859 -2.396 1 62.56 90 ALA A C 1
ATOM 690 O O . ALA A 1 90 ? 10.398 4.664 -2.135 1 62.56 90 ALA A O 1
ATOM 691 N N . LEU A 1 91 ? 10.242 6.871 -1.555 1 61.28 91 LEU A N 1
ATOM 692 C CA . LEU A 1 91 ? 9.992 6.574 -0.148 1 61.28 91 LEU A CA 1
ATOM 693 C C . LEU A 1 91 ? 8.531 6.207 0.081 1 61.28 91 LEU A C 1
ATOM 695 O O . LEU A 1 91 ? 8.219 5.434 0.99 1 61.28 91 LEU A O 1
ATOM 699 N N . PHE A 1 92 ? 7.695 6.637 -0.865 1 63.59 92 PHE A N 1
ATOM 700 C CA . PHE A 1 92 ? 6.293 6.441 -0.52 1 63.59 92 PHE A CA 1
ATOM 701 C C . PHE A 1 92 ? 5.555 5.719 -1.641 1 63.59 92 PHE A C 1
ATOM 703 O O . PHE A 1 92 ? 4.324 5.766 -1.711 1 63.59 92 PHE A O 1
ATOM 710 N N . GLY A 1 93 ? 6.293 5.102 -2.43 1 61.25 93 GLY A N 1
ATOM 711 C CA . GLY A 1 93 ? 5.746 4.23 -3.457 1 61.25 93 GLY A CA 1
ATOM 712 C C . GLY A 1 93 ? 4.844 4.957 -4.438 1 61.25 93 GLY A C 1
ATOM 713 O O . GLY A 1 93 ? 3.924 4.363 -5.004 1 61.25 93 GLY A O 1
ATOM 714 N N . MET A 1 94 ? 4.984 6.18 -4.512 1 68.88 94 MET A N 1
ATOM 715 C CA . MET A 1 94 ? 4.273 6.953 -5.523 1 68.88 94 MET A CA 1
ATOM 716 C C . MET A 1 94 ? 5.086 7.039 -6.812 1 68.88 94 MET A C 1
ATOM 718 O O . MET A 1 94 ? 6.293 7.27 -6.773 1 68.88 94 MET A O 1
ATOM 722 N N . ASP A 1 95 ? 4.387 6.691 -7.852 1 70.62 95 ASP A N 1
ATOM 723 C CA . ASP A 1 95 ? 5.125 6.832 -9.102 1 70.62 95 ASP A CA 1
ATOM 724 C C . ASP A 1 95 ? 5.332 8.305 -9.453 1 70.62 95 ASP A C 1
ATOM 726 O O . ASP A 1 95 ? 4.664 9.18 -8.891 1 70.62 95 ASP A O 1
ATOM 730 N N . THR A 1 96 ? 6.312 8.508 -10.281 1 76.81 96 THR A N 1
ATOM 731 C CA . THR A 1 96 ? 6.73 9.859 -10.656 1 76.81 96 THR A CA 1
ATOM 732 C C . THR A 1 96 ? 5.551 10.656 -11.211 1 76.81 96 THR A C 1
ATOM 734 O O . THR A 1 96 ? 5.402 11.844 -10.906 1 76.81 96 THR A O 1
ATOM 737 N N . ALA A 1 97 ? 4.723 10 -11.984 1 80.5 97 ALA A N 1
ATOM 738 C CA . ALA A 1 97 ? 3.576 10.695 -12.57 1 80.5 97 ALA A CA 1
ATOM 739 C C . ALA A 1 97 ? 2.607 11.156 -11.484 1 80.5 97 ALA A C 1
ATOM 741 O O . ALA A 1 97 ? 2.078 12.273 -11.555 1 80.5 97 ALA A O 1
ATOM 742 N N . THR A 1 98 ? 2.387 10.375 -10.508 1 82.19 98 THR A N 1
ATOM 743 C CA . THR A 1 98 ? 1.508 10.695 -9.383 1 82.19 98 THR A CA 1
ATOM 744 C C . THR A 1 98 ? 2.049 11.883 -8.594 1 82.19 98 THR A C 1
ATOM 746 O O . THR A 1 98 ? 1.303 12.812 -8.273 1 82.19 98 THR A O 1
ATOM 749 N N . VAL A 1 99 ? 3.348 11.836 -8.312 1 87.19 99 VAL A N 1
ATOM 750 C CA . VAL A 1 99 ? 3.973 12.914 -7.559 1 87.19 99 VAL A CA 1
ATOM 751 C C . VAL A 1 99 ? 3.883 14.219 -8.352 1 87.19 99 VAL A C 1
ATOM 753 O O . VAL A 1 99 ? 3.51 15.258 -7.809 1 87.19 99 VAL A O 1
ATOM 756 N N . THR A 1 100 ? 4.152 14.117 -9.633 1 88.5 100 THR A N 1
ATOM 757 C CA . THR A 1 100 ? 4.137 15.289 -10.5 1 88.5 100 THR A CA 1
ATOM 758 C C . THR A 1 100 ? 2.744 15.914 -10.539 1 88.5 100 THR A C 1
ATOM 760 O O . THR A 1 100 ? 2.596 17.125 -10.391 1 88.5 100 THR A O 1
ATOM 763 N N . ARG A 1 101 ? 1.771 15.102 -10.664 1 92.56 101 ARG A N 1
ATOM 764 C CA . ARG A 1 101 ? 0.393 15.578 -10.727 1 92.56 101 ARG A CA 1
ATOM 765 C C . ARG A 1 101 ? -0.039 16.188 -9.391 1 92.56 101 ARG A C 1
ATOM 767 O O . ARG A 1 101 ? -0.729 17.203 -9.359 1 92.56 101 ARG A O 1
ATOM 774 N N . ALA A 1 102 ? 0.329 15.531 -8.359 1 93.31 102 ALA A N 1
ATOM 775 C CA . ALA A 1 102 ? -0.007 16.016 -7.023 1 93.31 102 ALA A CA 1
ATOM 776 C C . ALA A 1 102 ? 0.653 17.359 -6.754 1 93.31 102 ALA A C 1
ATOM 778 O O . ALA A 1 102 ? 0.014 18.281 -6.234 1 93.31 102 ALA A O 1
ATOM 779 N N . VAL A 1 103 ? 1.89 17.484 -7.133 1 92.62 103 VAL A N 1
ATOM 780 C CA . VAL A 1 103 ? 2.629 18.734 -6.953 1 92.62 103 VAL A CA 1
ATOM 781 C C . VAL A 1 103 ? 1.987 19.844 -7.789 1 92.62 103 VAL A C 1
ATOM 783 O O . VAL A 1 103 ? 1.812 20.969 -7.312 1 92.62 103 VAL A O 1
ATOM 786 N N . ALA A 1 104 ? 1.669 19.516 -8.992 1 94.62 104 ALA A N 1
ATOM 787 C CA . ALA A 1 104 ? 1.01 20.484 -9.867 1 94.62 104 ALA A CA 1
ATOM 788 C C . ALA A 1 104 ? -0.307 20.969 -9.266 1 94.62 104 ALA A C 1
ATOM 790 O O . ALA A 1 104 ? -0.606 22.156 -9.281 1 94.62 104 ALA A O 1
ATOM 791 N N . GLU A 1 105 ? -1.056 20.078 -8.719 1 96.19 105 GLU A N 1
ATOM 792 C CA . GLU A 1 105 ? -2.322 20.422 -8.086 1 96.19 105 GLU A CA 1
ATOM 793 C C . GLU A 1 105 ? -2.1 21.344 -6.883 1 96.19 105 GLU A C 1
ATOM 795 O O . GLU A 1 105 ? -2.785 22.359 -6.734 1 96.19 105 GLU A O 1
ATOM 800 N N . LEU A 1 106 ? -1.197 20.984 -6.07 1 96.88 106 LEU A N 1
ATOM 801 C CA . LEU A 1 106 ? -0.91 21.766 -4.871 1 96.88 106 LEU A CA 1
ATOM 802 C C . LEU A 1 106 ? -0.415 23.156 -5.238 1 96.88 106 LEU A C 1
ATOM 804 O O . LEU A 1 106 ? -0.776 24.141 -4.586 1 96.88 106 LEU A O 1
ATOM 808 N N . LYS A 1 107 ? 0.393 23.219 -6.273 1 95.06 107 LYS A N 1
ATOM 809 C CA . LYS A 1 107 ? 0.898 24.5 -6.754 1 95.06 107 LYS A CA 1
ATOM 810 C C . LYS A 1 107 ? -0.235 25.375 -7.285 1 95.06 107 LYS A C 1
ATOM 812 O O . LYS A 1 107 ? -0.309 26.562 -6.973 1 95.06 107 LYS A O 1
ATOM 817 N N . SER A 1 108 ? -1.049 24.812 -8.07 1 96.56 108 SER A N 1
ATOM 818 C CA . SER A 1 108 ? -2.162 25.531 -8.672 1 96.56 108 SER A CA 1
ATOM 819 C C . SER A 1 108 ? -3.088 26.109 -7.602 1 96.56 108 SER A C 1
ATOM 821 O O . SER A 1 108 ? -3.713 27.141 -7.805 1 96.56 108 SER A O 1
ATOM 823 N N . LYS A 1 109 ? -3.127 25.516 -6.434 1 96.81 109 LYS A N 1
ATOM 824 C CA . LYS A 1 109 ? -4 25.938 -5.348 1 96.81 109 LYS A CA 1
ATOM 825 C C . LYS A 1 109 ? -3.256 26.844 -4.363 1 96.81 109 LYS A C 1
ATOM 827 O O . LYS A 1 109 ? -3.809 27.25 -3.338 1 96.81 109 LYS A O 1
ATOM 832 N N . GLY A 1 110 ? -2 27.078 -4.699 1 96.69 110 GLY A N 1
ATOM 833 C CA . GLY A 1 110 ? -1.188 27.969 -3.889 1 96.69 110 GLY A CA 1
ATOM 834 C C . GLY A 1 110 ? -0.781 27.375 -2.559 1 96.69 110 GLY A C 1
ATOM 835 O O . GLY A 1 110 ? -0.515 28.094 -1.597 1 96.69 110 GLY A O 1
ATOM 836 N N . LEU A 1 111 ? -0.724 26.062 -2.434 1 97.06 111 LEU A N 1
ATOM 837 C CA . LEU A 1 111 ? -0.488 25.375 -1.169 1 97.06 111 LEU A CA 1
ATOM 838 C C . LEU A 1 111 ? 0.99 25.031 -1.001 1 97.06 111 LEU A C 1
ATOM 840 O O . LEU A 1 111 ? 1.441 24.734 0.107 1 97.06 111 LEU A O 1
ATOM 844 N N . ILE A 1 112 ? 1.682 25 -2.137 1 95.75 112 ILE A N 1
ATOM 845 C CA . ILE A 1 112 ? 3.123 24.781 -2.066 1 95.75 112 ILE A CA 1
ATOM 846 C C . ILE A 1 112 ? 3.84 25.75 -2.996 1 95.75 112 ILE A C 1
ATOM 848 O O . ILE A 1 112 ? 3.221 26.344 -3.891 1 95.75 112 ILE A O 1
ATOM 852 N N . THR A 1 113 ? 5.09 25.984 -2.709 1 93.25 113 THR A N 1
ATOM 853 C CA . THR A 1 113 ? 6.02 26.672 -3.604 1 93.25 113 THR A CA 1
ATOM 854 C C . THR A 1 113 ? 7.109 25.719 -4.078 1 93.25 113 THR A C 1
ATOM 856 O O . THR A 1 113 ? 7.469 24.766 -3.373 1 93.25 113 THR A O 1
ATOM 859 N N . THR A 1 114 ? 7.402 25.875 -5.297 1 86.88 114 THR A N 1
ATOM 860 C CA . THR A 1 114 ? 8.477 25.062 -5.867 1 86.88 114 THR A CA 1
ATOM 861 C C . THR A 1 114 ? 9.695 25.938 -6.184 1 86.88 114 THR A C 1
ATOM 863 O O . THR A 1 114 ? 9.578 26.953 -6.871 1 86.88 114 THR A O 1
ATOM 866 N N . ASN A 1 115 ? 10.727 25.609 -5.426 1 78.38 115 ASN A N 1
ATOM 867 C CA . ASN A 1 115 ? 11.945 26.359 -5.707 1 78.38 115 ASN A CA 1
ATOM 868 C C . ASN A 1 115 ? 13.039 25.469 -6.281 1 78.38 115 ASN A C 1
ATOM 870 O O . ASN A 1 115 ? 13.141 24.297 -5.922 1 78.38 115 ASN A O 1
ATOM 874 N N . ARG A 1 116 ? 13.594 25.875 -7.328 1 73.44 116 ARG A N 1
ATOM 875 C CA . ARG A 1 116 ? 14.711 25.141 -7.914 1 73.44 116 ARG A CA 1
ATOM 876 C C . ARG A 1 116 ? 16.016 25.453 -7.191 1 73.44 116 ARG A C 1
ATOM 878 O O . ARG A 1 116 ? 16.25 26.594 -6.789 1 73.44 116 ARG A O 1
ATOM 885 N N . ASP A 1 117 ? 16.578 24.312 -6.664 1 65 117 ASP A N 1
ATOM 886 C CA . ASP A 1 117 ? 17.891 24.5 -6.051 1 65 117 ASP A CA 1
ATOM 887 C C . ASP A 1 117 ? 18.859 25.203 -7.012 1 65 117 ASP A C 1
ATOM 889 O O . ASP A 1 117 ? 19.062 24.734 -8.133 1 65 117 ASP A O 1
ATOM 893 N N . PRO A 1 118 ? 19.297 26.375 -6.613 1 65.81 118 PRO A N 1
ATOM 894 C CA . PRO A 1 118 ? 20.25 27.078 -7.48 1 65.81 118 PRO A CA 1
ATOM 895 C C . PRO A 1 118 ? 21.484 26.25 -7.797 1 65.81 118 PRO A C 1
ATOM 897 O O . PRO A 1 118 ? 22.109 26.438 -8.852 1 65.81 118 PRO A O 1
ATOM 900 N N . SER A 1 119 ? 21.875 25.469 -6.887 1 65.31 119 SER A N 1
ATOM 901 C CA . SER A 1 119 ? 23.094 24.703 -7.039 1 65.31 119 SER A CA 1
ATOM 902 C C . SER A 1 119 ? 22.859 23.406 -7.809 1 65.31 119 SER A C 1
ATOM 904 O O . SER A 1 119 ? 23.781 22.828 -8.367 1 65.31 119 SER A O 1
ATOM 906 N N . ASP A 1 120 ? 21.75 22.953 -7.719 1 63.78 120 ASP A N 1
ATOM 907 C CA . ASP A 1 120 ? 21.359 21.75 -8.453 1 63.78 120 ASP A CA 1
ATOM 908 C C . ASP A 1 120 ? 19.938 21.891 -9.016 1 63.78 120 ASP A C 1
ATOM 910 O O . ASP A 1 120 ? 18.969 21.578 -8.336 1 63.78 120 ASP A O 1
ATOM 914 N N . ARG A 1 121 ? 19.922 22.469 -10.195 1 59.97 121 ARG A N 1
ATOM 915 C CA . ARG A 1 121 ? 18.672 22.828 -10.852 1 59.97 121 ARG A CA 1
ATOM 916 C C . ARG A 1 121 ? 17.766 21.609 -10.984 1 59.97 121 ARG A C 1
ATOM 918 O O . ARG A 1 121 ? 16.547 21.75 -11.195 1 59.97 121 ARG A O 1
ATOM 925 N N . ARG A 1 122 ? 18.375 20.5 -10.773 1 57.5 122 ARG A N 1
ATOM 926 C CA . ARG A 1 122 ? 17.578 19.281 -10.922 1 57.5 122 ARG A CA 1
ATOM 927 C C . ARG A 1 122 ? 16.844 18.938 -9.625 1 57.5 122 ARG A C 1
ATOM 929 O O . ARG A 1 122 ? 15.891 18.156 -9.633 1 57.5 122 ARG A O 1
ATOM 936 N N . ARG A 1 123 ? 17.312 19.672 -8.719 1 69.12 123 ARG A N 1
ATOM 937 C CA . ARG A 1 123 ? 16.672 19.406 -7.438 1 69.12 123 ARG A CA 1
ATOM 938 C C . ARG A 1 123 ? 15.539 20.406 -7.172 1 69.12 123 ARG A C 1
ATOM 940 O O . ARG A 1 123 ? 15.781 21.609 -7.035 1 69.12 123 ARG A O 1
ATOM 947 N N . VAL A 1 124 ? 14.367 19.922 -7.445 1 74.88 124 VAL A N 1
ATOM 948 C CA . VAL A 1 124 ? 13.188 20.719 -7.145 1 74.88 124 VAL A CA 1
ATOM 949 C C . VAL A 1 124 ? 12.797 20.531 -5.68 1 74.88 124 VAL A C 1
ATOM 951 O O . VAL A 1 124 ? 12.734 19.391 -5.188 1 74.88 124 VAL A O 1
ATOM 954 N N . GLN A 1 125 ? 12.875 21.672 -5.016 1 80.81 125 GLN A N 1
ATOM 955 C CA . GLN A 1 125 ? 12.445 21.625 -3.621 1 80.81 125 GLN A CA 1
ATOM 956 C C . GLN A 1 125 ? 11.039 22.203 -3.457 1 80.81 125 GLN A C 1
ATOM 958 O O . GLN A 1 125 ? 10.789 23.344 -3.826 1 80.81 125 GLN A O 1
ATOM 963 N N . ASN A 1 126 ? 10.094 21.328 -2.982 1 89.88 126 ASN A N 1
ATOM 964 C CA . ASN A 1 126 ? 8.734 21.766 -2.674 1 89.88 126 ASN A CA 1
ATOM 965 C C . ASN A 1 126 ? 8.586 22.125 -1.201 1 89.88 126 ASN A C 1
ATOM 967 O O . ASN A 1 126 ? 9.133 21.453 -0.328 1 89.88 126 ASN A O 1
ATOM 971 N N . ARG A 1 127 ? 8.016 23.312 -0.968 1 90.5 127 ARG A N 1
ATOM 972 C CA . ARG A 1 127 ? 7.742 23.734 0.402 1 90.5 127 ARG A CA 1
ATOM 973 C C . ARG A 1 127 ? 6.285 24.156 0.565 1 90.5 127 ARG A C 1
ATOM 975 O O . ARG A 1 127 ? 5.691 24.719 -0.356 1 90.5 127 ARG A O 1
ATOM 982 N N . LEU A 1 128 ? 5.832 23.891 1.789 1 93.25 128 LEU A N 1
ATOM 983 C CA . LEU A 1 128 ? 4.48 24.344 2.08 1 93.25 128 LEU A CA 1
ATOM 984 C C . LEU A 1 128 ? 4.422 25.859 2.158 1 93.25 128 LEU A C 1
ATOM 986 O O . LEU A 1 128 ? 5.332 26.5 2.703 1 93.25 128 LEU A O 1
ATOM 990 N N . THR A 1 129 ? 3.4 26.422 1.604 1 95.38 129 THR A N 1
ATOM 991 C CA . THR A 1 129 ? 3.035 27.797 1.93 1 95.38 129 THR A CA 1
ATOM 992 C C . THR A 1 129 ? 2.301 27.859 3.266 1 95.38 129 THR A C 1
ATOM 994 O O . THR A 1 129 ? 2.008 26.812 3.869 1 95.38 129 THR A O 1
ATOM 997 N N . ASP A 1 130 ? 2.035 29.109 3.744 1 94.56 130 ASP A N 1
ATOM 998 C CA . ASP A 1 130 ? 1.217 29.281 4.945 1 94.56 130 ASP A CA 1
ATOM 999 C C . ASP A 1 130 ? -0.169 28.672 4.746 1 94.56 130 ASP A C 1
ATOM 1001 O O . ASP A 1 130 ? -0.71 28.031 5.66 1 94.56 130 ASP A O 1
ATOM 1005 N N . ALA A 1 131 ? -0.66 28.875 3.564 1 95.94 131 ALA A N 1
ATOM 1006 C CA . ALA A 1 131 ? -1.966 28.312 3.238 1 95.94 131 ALA A CA 1
ATOM 1007 C C . ALA A 1 131 ? -1.914 26.781 3.23 1 95.94 131 ALA A C 1
ATOM 1009 O O . ALA A 1 131 ? -2.854 26.125 3.678 1 95.94 131 ALA A O 1
ATOM 1010 N N . GLY A 1 132 ? -0.814 26.234 2.713 1 95.19 132 GLY A N 1
ATOM 1011 C CA . GLY A 1 132 ? -0.624 24.797 2.709 1 95.19 132 GLY A CA 1
ATOM 1012 C C . GLY A 1 132 ? -0.53 24.203 4.102 1 95.19 132 GLY A C 1
ATOM 1013 O O . GLY A 1 132 ? -1.125 23.156 4.379 1 95.19 132 GLY A O 1
ATOM 1014 N N . ALA A 1 133 ? 0.164 24.875 4.945 1 92.44 133 ALA A N 1
ATOM 1015 C CA . ALA A 1 133 ? 0.3 24.438 6.332 1 92.44 133 ALA A CA 1
ATOM 1016 C C . ALA A 1 133 ? -1.038 24.5 7.062 1 92.44 133 ALA A C 1
ATOM 1018 O O . ALA A 1 133 ? -1.38 23.609 7.828 1 92.44 133 ALA A O 1
ATOM 1019 N N . ALA A 1 134 ? -1.747 25.562 6.809 1 93.38 134 ALA A N 1
ATOM 1020 C CA . ALA A 1 134 ? -3.055 25.734 7.438 1 93.38 134 ALA A CA 1
ATOM 1021 C C . ALA A 1 134 ? -4.02 24.625 7 1 93.38 134 ALA A C 1
ATOM 1023 O O . ALA A 1 134 ? -4.773 24.094 7.816 1 93.38 134 ALA A O 1
ATOM 1024 N N . LEU A 1 135 ? -3.965 24.328 5.758 1 94 135 LEU A N 1
ATOM 1025 C CA . LEU A 1 135 ? -4.832 23.266 5.254 1 94 135 LEU A CA 1
ATOM 1026 C C . LEU A 1 135 ? -4.453 21.922 5.863 1 94 135 LEU A C 1
ATOM 1028 O O . LEU A 1 135 ? -5.328 21.156 6.262 1 94 135 LEU A O 1
ATOM 1032 N N . HIS A 1 136 ? -3.188 21.625 5.887 1 91.94 136 HIS A N 1
ATOM 1033 C CA . HIS A 1 136 ? -2.709 20.406 6.539 1 91.94 136 HIS A CA 1
ATOM 1034 C C . HIS A 1 136 ? -3.254 20.297 7.957 1 91.94 136 HIS A C 1
ATOM 1036 O O . HIS A 1 136 ? -3.762 19.234 8.352 1 91.94 136 HIS A O 1
ATOM 1042 N N . ASP A 1 137 ? -3.189 21.344 8.68 1 89.69 137 ASP A N 1
ATOM 1043 C CA . ASP A 1 137 ? -3.562 21.344 10.094 1 89.69 137 ASP A CA 1
ATOM 1044 C C . ASP A 1 137 ? -5.066 21.156 10.258 1 89.69 137 ASP A C 1
ATOM 1046 O O . ASP A 1 137 ? -5.523 20.641 11.289 1 89.69 137 ASP A O 1
ATOM 1050 N N . ARG A 1 138 ? -5.809 21.516 9.266 1 91.38 138 ARG A N 1
ATOM 1051 C CA . ARG A 1 138 ? -7.25 21.328 9.312 1 91.38 138 ARG A CA 1
ATOM 1052 C C . ARG A 1 138 ? -7.613 19.875 8.984 1 91.38 138 ARG A C 1
ATOM 1054 O O . ARG A 1 138 ? -8.531 19.312 9.586 1 91.38 138 ARG A O 1
ATOM 1061 N N . ILE A 1 139 ? -6.902 19.312 8.094 1 89.94 139 ILE A N 1
ATOM 1062 C CA . ILE A 1 139 ? -7.258 18 7.578 1 89.94 139 ILE A CA 1
ATOM 1063 C C . ILE A 1 139 ? -6.66 16.922 8.477 1 89.94 139 ILE A C 1
ATOM 1065 O O . ILE A 1 139 ? -7.301 15.898 8.742 1 89.94 139 ILE A O 1
ATOM 1069 N N . ALA A 1 140 ? -5.52 17.141 9.039 1 87.5 140 ALA A N 1
ATOM 1070 C CA . ALA A 1 140 ? -4.723 16.109 9.719 1 87.5 140 ALA A CA 1
ATOM 1071 C C . ALA A 1 140 ? -5.477 15.531 10.906 1 87.5 140 ALA A C 1
ATOM 1073 O O . ALA A 1 140 ? -5.566 14.312 11.055 1 87.5 140 ALA A O 1
ATOM 1074 N N . PRO A 1 141 ? -6.145 16.375 11.734 1 85.75 141 PRO A N 1
ATOM 1075 C CA . PRO A 1 141 ? -6.852 15.812 12.883 1 85.75 141 PRO A CA 1
ATOM 1076 C C . PRO A 1 141 ? -7.992 14.883 12.477 1 85.75 141 PRO A C 1
ATOM 1078 O O . PRO A 1 141 ? -8.211 13.852 13.117 1 85.75 141 PRO A O 1
ATOM 1081 N N . ALA A 1 142 ? -8.664 15.258 11.445 1 85.81 142 ALA A N 1
ATOM 1082 C CA . ALA A 1 142 ? -9.758 14.422 10.969 1 85.81 142 ALA A CA 1
ATOM 1083 C C . ALA A 1 142 ? -9.242 13.102 10.406 1 85.81 142 ALA A C 1
ATOM 1085 O O . ALA A 1 142 ? -9.836 12.047 10.633 1 85.81 142 ALA A O 1
ATOM 1086 N N . ARG A 1 143 ? -8.148 13.156 9.703 1 85.5 143 ARG A N 1
ATOM 1087 C CA . ARG A 1 143 ? -7.543 11.953 9.141 1 85.5 143 ARG A CA 1
ATOM 1088 C C . ARG A 1 143 ? -7.027 11.039 10.242 1 85.5 143 ARG A C 1
ATOM 1090 O O . ARG A 1 143 ? -7.199 9.82 10.172 1 85.5 143 ARG A O 1
ATOM 1097 N N . ILE A 1 144 ? -6.441 11.641 11.242 1 83.62 144 ILE A N 1
ATOM 1098 C CA . ILE A 1 144 ? -5.898 10.875 12.359 1 83.62 144 ILE A CA 1
ATOM 1099 C C . ILE A 1 144 ? -7.035 10.211 13.125 1 83.62 144 ILE A C 1
ATOM 1101 O O . ILE A 1 144 ? -6.949 9.023 13.469 1 83.62 144 ILE A O 1
ATOM 1105 N N . ALA A 1 145 ? -8.039 10.953 13.352 1 83.75 145 ALA A N 1
ATOM 1106 C CA . ALA A 1 145 ? -9.195 10.414 14.055 1 83.75 145 ALA A CA 1
ATOM 1107 C C . ALA A 1 145 ? -9.789 9.219 13.305 1 83.75 145 ALA A C 1
ATOM 1109 O O . ALA A 1 145 ? -10.133 8.203 13.906 1 83.75 145 ALA A O 1
ATOM 1110 N N . ARG A 1 146 ? -9.859 9.273 12.023 1 81.94 146 ARG A N 1
ATOM 1111 C CA . ARG A 1 146 ? -10.391 8.188 11.203 1 81.94 146 ARG A CA 1
ATOM 1112 C C . ARG A 1 146 ? -9.461 6.98 11.211 1 81.94 146 ARG A C 1
ATOM 1114 O O . ARG A 1 146 ? -9.914 5.836 11.219 1 81.94 146 ARG A O 1
ATOM 1121 N N . GLY A 1 147 ? -8.188 7.227 11.234 1 85.62 147 GLY A N 1
ATOM 1122 C CA . GLY A 1 147 ? -7.207 6.152 11.25 1 85.62 147 GLY A CA 1
ATOM 1123 C C . GLY A 1 147 ? -7.176 5.395 12.562 1 85.62 147 GLY A C 1
ATOM 1124 O O . GLY A 1 147 ? -6.805 4.219 12.602 1 85.62 147 GLY A O 1
ATOM 1125 N N . ARG A 1 148 ? -7.609 6.074 13.641 1 86.5 148 ARG A N 1
ATOM 1126 C CA . ARG A 1 148 ? -7.613 5.445 14.961 1 86.5 148 ARG A CA 1
ATOM 1127 C C . ARG A 1 148 ? -8.594 4.277 15 1 86.5 148 ARG A C 1
ATOM 1129 O O . ARG A 1 148 ? -8.438 3.357 15.812 1 86.5 148 ARG A O 1
ATOM 1136 N N . ARG A 1 149 ? -9.5 4.297 14.109 1 89.69 149 ARG A N 1
ATOM 1137 C CA . ARG A 1 149 ? -10.477 3.217 14.086 1 89.69 149 ARG A CA 1
ATOM 1138 C C . ARG A 1 149 ? -9.82 1.889 13.734 1 89.69 149 ARG A C 1
ATOM 1140 O O . ARG A 1 149 ? -10.289 0.826 14.148 1 89.69 149 ARG A O 1
ATOM 1147 N N . TYR A 1 150 ? -8.734 1.951 12.961 1 93.19 150 TYR A N 1
ATOM 1148 C CA . TYR A 1 150 ? -8.039 0.723 12.602 1 93.19 150 TYR A CA 1
ATOM 1149 C C . TYR A 1 150 ? -7.352 0.104 13.812 1 93.19 150 TYR A C 1
ATOM 1151 O O . TYR A 1 150 ? -7.074 -1.097 13.828 1 93.19 150 TYR A O 1
ATOM 1159 N N . GLU A 1 151 ? -7.07 0.917 14.766 1 93.81 151 GLU A N 1
ATOM 1160 C CA . GLU A 1 151 ? -6.336 0.468 15.945 1 93.81 151 GLU A CA 1
ATOM 1161 C C . GLU A 1 151 ? -7.277 -0.103 17 1 93.81 151 GLU A C 1
ATOM 1163 O O . GLU A 1 151 ? -6.832 -0.705 17.984 1 93.81 151 GLU A O 1
ATOM 1168 N N . ALA A 1 152 ? -8.547 0.042 16.812 1 94 152 ALA A N 1
ATOM 1169 C CA . ALA A 1 152 ? -9.555 -0.284 17.812 1 94 152 ALA A CA 1
ATOM 1170 C C . ALA A 1 152 ? -9.578 -1.783 18.109 1 94 152 ALA A C 1
ATOM 1172 O O . ALA A 1 152 ? -10.078 -2.213 19.141 1 94 152 ALA A O 1
ATOM 1173 N N . CYS A 1 153 ? -9.062 -2.592 17.266 1 95.88 153 CYS A N 1
ATOM 1174 C CA . CYS A 1 153 ? -9.094 -4.039 17.422 1 95.88 153 CYS A CA 1
ATOM 1175 C C . CYS A 1 153 ? -7.953 -4.516 18.312 1 95.88 153 CYS A C 1
ATOM 1177 O O . CYS A 1 153 ? -7.906 -5.688 18.688 1 95.88 153 CYS A O 1
ATOM 1179 N N . PHE A 1 154 ? -7.133 -3.596 18.734 1 96.88 154 PHE A N 1
ATOM 1180 C CA . PHE A 1 154 ? -5.961 -3.977 19.516 1 96.88 154 PHE A CA 1
ATOM 1181 C C . PHE A 1 154 ? -6.109 -3.531 20.969 1 96.88 154 PHE A C 1
ATOM 1183 O O . PHE A 1 154 ? -6.645 -2.457 21.234 1 96.88 154 PHE A O 1
ATOM 1190 N N . THR A 1 155 ? -5.625 -4.336 21.953 1 97.5 155 THR A N 1
ATOM 1191 C CA . THR A 1 155 ? -5.34 -3.844 23.297 1 97.5 155 THR A CA 1
ATOM 1192 C C . THR A 1 155 ? -4.156 -2.879 23.281 1 97.5 155 THR A C 1
ATOM 1194 O O . THR A 1 155 ? -3.385 -2.854 22.312 1 97.5 155 THR A O 1
ATOM 1197 N N . PRO A 1 156 ? -4.012 -2.096 24.312 1 95.81 156 PRO A N 1
ATOM 1198 C CA . PRO A 1 156 ? -2.857 -1.195 24.359 1 95.81 156 PRO A CA 1
ATOM 1199 C C . PRO A 1 156 ? -1.527 -1.935 24.234 1 95.81 156 PRO A C 1
ATOM 1201 O O . PRO A 1 156 ? -0.605 -1.445 23.578 1 95.81 156 PRO A O 1
ATOM 1204 N N . GLU A 1 157 ? -1.486 -3.111 24.797 1 96.88 157 GLU A N 1
ATOM 1205 C CA . GLU A 1 157 ? -0.268 -3.912 24.734 1 96.88 157 GLU A CA 1
ATOM 1206 C C . GLU A 1 157 ? -0.025 -4.418 23.312 1 96.88 157 GLU A C 1
ATOM 1208 O O . GLU A 1 157 ? 1.104 -4.383 22.812 1 96.88 157 GLU A O 1
ATOM 1213 N N . GLU A 1 158 ? -1.067 -4.891 22.656 1 96.88 158 GLU A N 1
ATOM 1214 C CA . GLU A 1 158 ? -0.969 -5.367 21.266 1 96.88 158 GLU A CA 1
ATOM 1215 C C . GLU A 1 158 ? -0.552 -4.242 20.328 1 96.88 158 GLU A C 1
ATOM 1217 O O . GLU A 1 158 ? 0.247 -4.453 19.422 1 96.88 158 GLU A O 1
ATOM 1222 N N . LEU A 1 159 ? -1.11 -3.078 20.594 1 95.12 159 LEU A N 1
ATOM 1223 C CA . LEU A 1 159 ? -0.802 -1.931 19.75 1 95.12 159 LEU A CA 1
ATOM 1224 C C . LEU A 1 159 ? 0.664 -1.53 19.891 1 95.12 159 LEU A C 1
ATOM 1226 O O . LEU A 1 159 ? 1.332 -1.247 18.891 1 95.12 159 LEU A O 1
ATOM 1230 N N . THR A 1 160 ? 1.139 -1.544 21.109 1 95 160 THR A N 1
ATOM 1231 C CA . THR A 1 160 ? 2.547 -1.255 21.359 1 95 160 THR A CA 1
ATOM 1232 C C . THR A 1 160 ? 3.441 -2.275 20.656 1 95 160 THR A C 1
ATOM 1234 O O . THR A 1 160 ? 4.441 -1.908 20.047 1 95 160 THR A O 1
ATOM 1237 N N . GLN A 1 161 ? 3.064 -3.51 20.703 1 96.5 161 GLN A N 1
ATOM 1238 C CA . GLN A 1 161 ? 3.812 -4.574 20.047 1 96.5 161 GLN A CA 1
ATOM 1239 C C . GLN A 1 161 ? 3.807 -4.395 18.531 1 96.5 161 GLN A C 1
ATOM 1241 O O . GLN A 1 161 ? 4.84 -4.555 17.875 1 96.5 161 GLN A O 1
ATOM 1246 N N . LEU A 1 162 ? 2.66 -4.055 17.984 1 96.44 162 LEU A N 1
ATOM 1247 C CA . LEU A 1 162 ? 2.551 -3.838 16.547 1 96.44 162 LEU A CA 1
ATOM 1248 C C . LEU A 1 162 ? 3.477 -2.713 16.094 1 96.44 162 LEU A C 1
ATOM 1250 O O . LEU A 1 162 ? 4.234 -2.875 15.133 1 96.44 162 LEU A O 1
ATOM 1254 N N . HIS A 1 163 ? 3.449 -1.629 16.812 1 94.19 163 HIS A N 1
ATOM 1255 C CA . HIS A 1 163 ? 4.273 -0.486 16.438 1 94.19 163 HIS A CA 1
ATOM 1256 C C . HIS A 1 163 ? 5.758 -0.822 16.531 1 94.19 163 HIS A C 1
ATOM 1258 O O . HIS A 1 163 ? 6.555 -0.403 15.695 1 94.19 163 HIS A O 1
ATOM 1264 N N . ARG A 1 164 ? 6.086 -1.606 17.531 1 95.44 164 ARG A N 1
ATOM 1265 C CA . ARG A 1 164 ? 7.477 -2.021 17.688 1 95.44 164 ARG A CA 1
ATOM 1266 C C . ARG A 1 164 ? 7.926 -2.879 16.516 1 95.44 164 ARG A C 1
ATOM 1268 O O . ARG A 1 164 ? 9.016 -2.68 15.969 1 95.44 164 ARG A O 1
ATOM 1275 N N . LEU A 1 165 ? 7.156 -3.789 16.125 1 96.88 165 LEU A N 1
ATOM 1276 C CA . LEU A 1 165 ? 7.484 -4.688 15.031 1 96.88 165 LEU A CA 1
ATOM 1277 C C . LEU A 1 165 ? 7.496 -3.941 13.703 1 96.88 165 LEU A C 1
ATOM 1279 O O . LEU A 1 165 ? 8.344 -4.203 12.844 1 96.88 165 LEU A O 1
ATOM 1283 N N . LEU A 1 166 ? 6.566 -2.982 13.523 1 95.12 166 LEU A N 1
ATOM 1284 C CA . LEU A 1 166 ? 6.539 -2.17 12.312 1 95.12 166 LEU A CA 1
ATOM 1285 C C . LEU A 1 166 ? 7.766 -1.268 12.234 1 95.12 166 LEU A C 1
ATOM 1287 O O . LEU A 1 166 ? 8.273 -0.995 11.141 1 95.12 166 LEU A O 1
ATOM 1291 N N . ASP A 1 167 ? 8.227 -0.805 13.398 1 92.38 167 ASP A N 1
ATOM 1292 C CA . ASP A 1 167 ? 9.453 -0.015 13.438 1 92.38 167 ASP A CA 1
ATOM 1293 C C . ASP A 1 167 ? 10.641 -0.83 12.938 1 92.38 167 ASP A C 1
ATOM 1295 O O . ASP A 1 167 ? 11.438 -0.348 12.125 1 92.38 167 ASP A O 1
ATOM 1299 N N . LYS A 1 168 ? 10.734 -2.014 13.414 1 94.94 168 LYS A N 1
ATOM 1300 C CA . LYS A 1 168 ? 11.812 -2.906 12.992 1 94.94 168 LYS A CA 1
ATOM 1301 C C . LYS A 1 168 ? 11.742 -3.176 11.492 1 94.94 168 LYS A C 1
ATOM 1303 O O . LYS A 1 168 ? 12.758 -3.098 10.797 1 94.94 168 LYS A O 1
ATOM 1308 N N . LEU A 1 169 ? 10.562 -3.461 11.031 1 94.81 169 LEU A N 1
ATOM 1309 C CA . LEU A 1 169 ? 10.367 -3.752 9.617 1 94.81 169 LEU A CA 1
ATOM 1310 C C . LEU A 1 169 ? 10.688 -2.531 8.758 1 94.81 169 LEU A C 1
ATOM 1312 O O . LEU A 1 169 ? 11.336 -2.652 7.719 1 94.81 169 LEU A O 1
ATOM 1316 N N . SER A 1 170 ? 10.203 -1.393 9.188 1 90.06 170 SER A N 1
ATOM 1317 C CA . SER A 1 170 ? 10.445 -0.15 8.461 1 90.06 170 SER A CA 1
ATOM 1318 C C . SER A 1 170 ? 11.938 0.123 8.312 1 90.06 170 SER A C 1
ATOM 1320 O O . SER A 1 170 ? 12.406 0.452 7.219 1 90.06 170 SER A O 1
ATOM 1322 N N . ARG A 1 171 ? 12.68 -0.048 9.383 1 89.06 171 ARG A N 1
ATOM 1323 C CA . ARG A 1 171 ? 14.117 0.163 9.336 1 89.06 171 ARG A CA 1
ATOM 1324 C C . ARG A 1 171 ? 14.789 -0.812 8.375 1 89.06 171 ARG A C 1
ATOM 1326 O O . ARG A 1 171 ? 15.68 -0.429 7.609 1 89.06 171 ARG A O 1
ATOM 1333 N N . HIS A 1 172 ? 14.375 -2.002 8.438 1 92.38 172 HIS A N 1
ATOM 1334 C CA . HIS A 1 172 ? 14.938 -3.037 7.586 1 92.38 172 HIS A CA 1
ATOM 1335 C C . HIS A 1 172 ? 14.656 -2.758 6.113 1 92.38 172 HIS A C 1
ATOM 1337 O O . HIS A 1 172 ? 15.562 -2.836 5.277 1 92.38 172 HIS A O 1
ATOM 1343 N N . VAL A 1 173 ? 13.406 -2.43 5.812 1 88.75 173 VAL A N 1
ATOM 1344 C CA . VAL A 1 173 ? 13 -2.164 4.434 1 88.75 173 VAL A CA 1
ATOM 1345 C C . VAL A 1 173 ? 13.703 -0.903 3.926 1 88.75 173 VAL A C 1
ATOM 1347 O O . VAL A 1 173 ? 14.07 -0.82 2.752 1 88.75 173 VAL A O 1
ATOM 1350 N N . ASP A 1 174 ? 13.891 0.043 4.828 1 82.56 174 ASP A N 1
ATOM 1351 C CA . ASP A 1 174 ? 14.648 1.236 4.473 1 82.56 174 ASP A CA 1
ATOM 1352 C C . ASP A 1 174 ? 16.078 0.874 4.051 1 82.56 174 ASP A C 1
ATOM 1354 O O . ASP A 1 174 ? 16.594 1.415 3.07 1 82.56 174 ASP A O 1
ATOM 1358 N N . ALA A 1 175 ? 16.656 0.003 4.738 1 84.25 175 ALA A N 1
ATOM 1359 C CA . ALA A 1 175 ? 18.016 -0.414 4.43 1 84.25 175 ALA A CA 1
ATOM 1360 C C . ALA A 1 175 ? 18.094 -1.097 3.068 1 84.25 175 ALA A C 1
ATOM 1362 O O . ALA A 1 175 ? 19.031 -0.875 2.307 1 84.25 175 ALA A O 1
ATOM 1363 N N . ILE A 1 176 ? 17.141 -1.911 2.818 1 82.62 176 ILE A N 1
ATOM 1364 C CA . ILE A 1 176 ? 17.078 -2.592 1.528 1 82.62 176 ILE A CA 1
ATOM 1365 C C . ILE A 1 176 ? 16.906 -1.564 0.411 1 82.62 176 ILE A C 1
ATOM 1367 O O . ILE A 1 176 ? 17.578 -1.646 -0.621 1 82.62 176 ILE A O 1
ATOM 1371 N N . PHE A 1 177 ? 16.094 -0.628 0.64 1 75.44 177 PHE A N 1
ATOM 1372 C CA . PHE A 1 177 ? 15.758 0.396 -0.342 1 75.44 177 PHE A CA 1
ATOM 1373 C C . PHE A 1 177 ? 16.953 1.308 -0.604 1 75.44 177 PHE A C 1
ATOM 1375 O O . PHE A 1 177 ? 17.25 1.63 -1.756 1 75.44 177 PHE A O 1
ATOM 1382 N N . ILE A 1 178 ? 17.5 1.842 0.427 1 70.5 178 ILE A N 1
ATOM 1383 C CA . ILE A 1 178 ? 18.641 2.746 0.301 1 70.5 178 ILE A CA 1
ATOM 1384 C C . ILE A 1 178 ? 19.75 2.061 -0.485 1 70.5 178 ILE A C 1
ATOM 1386 O O . ILE A 1 178 ? 20.391 2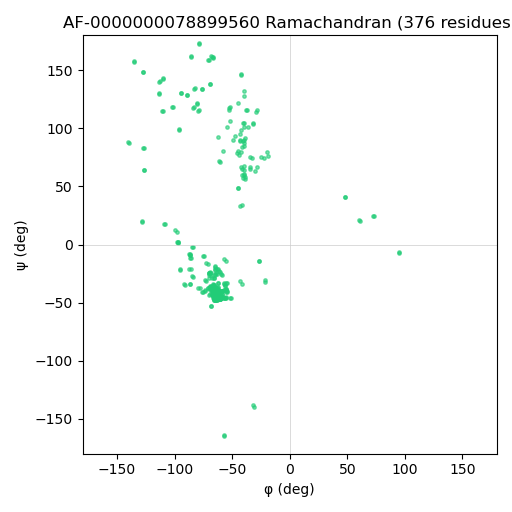.682 -1.341 1 70.5 178 ILE A O 1
ATOM 1390 N N . GLU A 1 179 ? 19.922 0.839 -0.185 1 70.94 179 GLU A N 1
ATOM 1391 C CA . GLU A 1 179 ? 20.953 0.102 -0.926 1 70.94 179 GLU A CA 1
ATOM 1392 C C . GLU A 1 179 ? 20.609 0.041 -2.414 1 70.94 179 GLU A C 1
ATOM 1394 O O . GLU A 1 179 ? 21.484 0.249 -3.26 1 70.94 179 GLU A O 1
ATOM 1399 N N . GLU A 1 180 ? 19.391 -0.159 -2.654 1 67.5 180 GLU A N 1
ATOM 1400 C CA . GLU A 1 180 ? 18.969 -0.279 -4.043 1 67.5 180 GLU A CA 1
ATOM 1401 C C . GLU A 1 180 ? 18.938 1.084 -4.73 1 67.5 180 GLU A C 1
ATOM 1403 O O . GLU A 1 180 ? 19.281 1.201 -5.906 1 67.5 180 GLU A O 1
ATOM 1408 N N . TRP A 1 181 ? 18.469 2.037 -4.035 1 62.03 181 TRP A N 1
ATOM 1409 C CA . TRP A 1 181 ? 18.406 3.402 -4.547 1 62.03 181 TRP A CA 1
ATOM 1410 C C . TRP A 1 181 ? 19.797 3.934 -4.863 1 62.03 181 TRP A C 1
ATOM 1412 O O . TRP A 1 181 ? 20.016 4.555 -5.906 1 62.03 181 TRP A O 1
ATOM 1422 N N . ARG A 1 182 ? 20.672 3.682 -3.996 1 60.19 182 ARG A N 1
ATOM 1423 C CA . ARG A 1 182 ? 22.062 4.062 -4.219 1 60.19 182 ARG A CA 1
ATOM 1424 C C . ARG A 1 182 ? 22.625 3.365 -5.449 1 60.19 182 ARG A C 1
ATOM 1426 O O . ARG A 1 182 ? 23.375 3.973 -6.227 1 60.19 182 ARG A O 1
ATOM 1433 N N . GLU A 1 183 ? 22.312 2.148 -5.512 1 64.5 183 GLU A N 1
ATOM 1434 C CA . GLU A 1 183 ? 22.781 1.388 -6.664 1 64.5 183 GLU A CA 1
ATOM 1435 C C . GLU A 1 183 ? 22.219 1.948 -7.969 1 64.5 183 GLU A C 1
ATOM 1437 O O . GLU A 1 183 ? 22.922 2.023 -8.977 1 64.5 183 GLU A O 1
ATOM 1442 N N . GLU A 1 184 ? 21.031 2.307 -8 1 61.34 184 GLU A N 1
ATOM 1443 C CA . GLU A 1 184 ? 20.406 2.902 -9.172 1 61.34 184 GLU A CA 1
ATOM 1444 C C . GLU A 1 184 ? 21.062 4.23 -9.539 1 61.34 184 GLU A C 1
ATOM 1446 O O . GLU A 1 184 ? 21.266 4.527 -10.719 1 61.34 184 GLU A O 1
ATOM 1451 N N . ARG A 1 185 ? 21.328 5.004 -8.586 1 58.72 185 ARG A N 1
ATOM 1452 C CA . ARG A 1 185 ? 21.984 6.285 -8.82 1 58.72 185 ARG A CA 1
ATOM 1453 C C . ARG A 1 185 ? 23.406 6.086 -9.344 1 58.72 185 ARG A C 1
ATOM 1455 O O . ARG A 1 185 ? 23.875 6.852 -10.195 1 58.72 185 ARG A O 1
ATOM 1462 N N . ARG A 1 186 ? 24 5.09 -8.789 1 58.78 186 ARG A N 1
ATOM 1463 C CA . ARG A 1 186 ? 25.344 4.762 -9.273 1 58.78 186 ARG A CA 1
ATOM 1464 C C . ARG A 1 186 ? 25.297 4.309 -10.727 1 58.78 186 ARG A C 1
ATOM 1466 O O . ARG A 1 186 ? 26.156 4.688 -11.523 1 58.78 186 ARG A O 1
ATOM 1473 N N . ARG A 1 187 ? 24.297 3.535 -11.008 1 59 187 ARG A N 1
ATOM 1474 C CA . ARG A 1 187 ? 24.172 3.039 -12.375 1 59 187 ARG A CA 1
ATOM 1475 C C . ARG A 1 187 ? 23.812 4.168 -13.336 1 59 187 ARG A C 1
ATOM 1477 O O . ARG A 1 187 ? 24.266 4.18 -14.484 1 59 187 ARG A O 1
ATOM 1484 N N . ALA A 1 188 ? 23.062 5.004 -12.844 1 54.97 188 ALA A N 1
ATOM 1485 C CA . ALA A 1 188 ? 22.672 6.148 -13.664 1 54.97 188 ALA A CA 1
ATOM 1486 C C . ALA A 1 188 ? 23.828 7.125 -13.828 1 54.97 188 ALA A C 1
ATOM 1488 O O . ALA A 1 188 ? 23.891 7.879 -14.805 1 54.97 188 ALA A O 1
ATOM 1489 N N . ALA A 1 189 ? 24.688 7.238 -12.844 1 50.75 189 ALA A N 1
ATOM 1490 C CA . ALA A 1 189 ? 25.844 8.117 -12.906 1 50.75 189 ALA A CA 1
ATOM 1491 C C . ALA A 1 189 ? 26.891 7.578 -13.883 1 50.75 189 ALA A C 1
ATOM 1493 O O . ALA A 1 189 ? 27.719 8.336 -14.398 1 50.75 189 ALA A O 1
ATOM 1494 N N . VAL A 1 190 ? 26.781 6.402 -14.203 1 51.28 190 VAL A N 1
ATOM 1495 C CA . VAL A 1 190 ? 27.734 5.883 -15.18 1 51.28 190 VAL A CA 1
ATOM 1496 C C . VAL A 1 190 ? 27.125 5.965 -16.578 1 51.28 190 VAL A C 1
ATOM 1498 O O . VAL A 1 190 ? 25.922 5.695 -16.766 1 51.28 190 VAL A O 1
ATOM 1501 N N . MET B 1 1 ? 66.75 -0.102 -15.156 1 24.48 1 MET B N 1
ATOM 1502 C CA . MET B 1 1 ? 65.875 1.064 -15.109 1 24.48 1 MET B CA 1
ATOM 1503 C C . MET B 1 1 ? 64.625 0.752 -14.344 1 24.48 1 MET B C 1
ATOM 1505 O O . MET B 1 1 ? 63.875 -0.185 -14.68 1 24.48 1 MET B O 1
ATOM 1509 N N . LYS B 1 2 ? 64.625 1.112 -13.031 1 25.94 2 LYS B N 1
ATOM 1510 C CA . LYS B 1 2 ? 63.719 0.953 -11.891 1 25.94 2 LYS B CA 1
ATOM 1511 C C . LYS B 1 2 ? 62.344 1.56 -12.18 1 25.94 2 LYS B C 1
ATOM 1513 O O . LYS B 1 2 ? 62.25 2.76 -12.438 1 25.94 2 LYS B O 1
ATOM 1518 N N . CYS B 1 3 ? 61.5 0.889 -12.883 1 27.77 3 CYS B N 1
ATOM 1519 C CA . CYS B 1 3 ? 60.156 1.367 -13.172 1 27.77 3 CYS B CA 1
ATOM 1520 C C . CYS B 1 3 ? 59.469 1.824 -11.898 1 27.77 3 CYS B C 1
ATOM 1522 O O . CYS B 1 3 ? 59.344 1.058 -10.938 1 27.77 3 CYS B O 1
ATOM 1524 N N . ALA B 1 4 ? 59.625 3.084 -11.57 1 29.31 4 ALA B N 1
ATOM 1525 C CA . ALA B 1 4 ? 59 3.643 -10.383 1 29.31 4 ALA B CA 1
ATOM 1526 C C . ALA B 1 4 ? 57.5 3.346 -10.359 1 29.31 4 ALA B C 1
ATOM 1528 O O . ALA B 1 4 ? 56.844 3.443 -11.391 1 29.31 4 ALA B O 1
ATOM 1529 N N . PRO B 1 5 ? 57.062 2.59 -9.312 1 29.86 5 PRO B N 1
ATOM 1530 C CA . PRO B 1 5 ? 55.656 2.174 -9.148 1 29.86 5 PRO B CA 1
ATOM 1531 C C . PRO B 1 5 ? 54.688 3.344 -9.227 1 29.86 5 PRO B C 1
ATOM 1533 O O . PRO B 1 5 ? 55.031 4.453 -8.797 1 29.86 5 PRO B O 1
ATOM 1536 N N . THR B 1 6 ? 53.938 3.467 -10.359 1 29.41 6 THR B N 1
ATOM 1537 C CA . THR B 1 6 ? 52.875 4.465 -10.578 1 29.41 6 THR B CA 1
ATOM 1538 C C . THR B 1 6 ? 52 4.59 -9.352 1 29.41 6 THR B C 1
ATOM 1540 O O . THR B 1 6 ? 51.438 3.596 -8.875 1 29.41 6 THR B O 1
ATOM 1543 N N . THR B 1 7 ? 52.281 5.547 -8.492 1 25 7 THR B N 1
ATOM 1544 C CA . THR B 1 7 ? 51.438 5.941 -7.371 1 25 7 THR B CA 1
ATOM 1545 C C . THR B 1 7 ? 49.969 6.035 -7.801 1 25 7 THR B C 1
ATOM 1547 O O . THR B 1 7 ? 49.625 6.859 -8.648 1 25 7 THR B O 1
ATOM 1550 N N . LEU B 1 8 ? 49.344 4.914 -7.938 1 26.22 8 LEU B N 1
ATOM 1551 C CA . LEU B 1 8 ? 47.906 4.91 -8.164 1 26.22 8 LEU B CA 1
ATOM 1552 C C . LEU B 1 8 ? 47.219 5.977 -7.32 1 26.22 8 LEU B C 1
ATOM 1554 O O . LEU B 1 8 ? 47.375 6.016 -6.098 1 26.22 8 LEU B O 1
ATOM 1558 N N . TYR B 1 9 ? 47.062 7.188 -7.824 1 25.78 9 TYR B N 1
ATOM 1559 C CA . TYR B 1 9 ? 46.312 8.266 -7.203 1 25.78 9 TYR B CA 1
ATOM 1560 C C . TYR B 1 9 ? 45.031 7.727 -6.551 1 25.78 9 TYR B C 1
ATOM 1562 O O . TYR B 1 9 ? 44.281 7.008 -7.184 1 25.78 9 TYR B O 1
ATOM 1570 N N . ALA B 1 10 ? 45.031 7.551 -5.258 1 25.2 10 ALA B N 1
ATOM 1571 C CA . ALA B 1 10 ? 43.906 7.359 -4.34 1 25.2 10 ALA B CA 1
ATOM 1572 C C . ALA B 1 10 ? 42.75 8.281 -4.691 1 25.2 10 ALA B C 1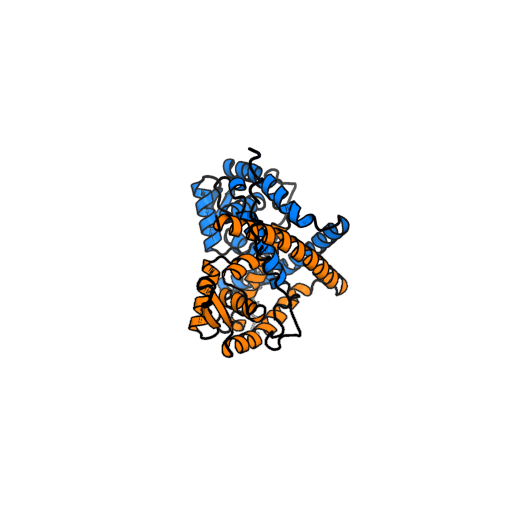
ATOM 1574 O O . ALA B 1 10 ? 42.844 9.5 -4.555 1 25.2 10 ALA B O 1
ATOM 1575 N N . ALA B 1 11 ? 42.156 8.086 -5.836 1 28.39 11 ALA B N 1
ATOM 1576 C CA . ALA B 1 11 ? 40.938 8.867 -6.016 1 28.39 11 ALA B CA 1
ATOM 1577 C C . ALA B 1 11 ? 40.125 8.945 -4.711 1 28.39 11 ALA B C 1
ATOM 1579 O O . ALA B 1 11 ? 39.781 7.922 -4.133 1 28.39 11 ALA B O 1
ATOM 1580 N N . THR B 1 12 ? 40.312 9.922 -3.898 1 28.34 12 THR B N 1
ATOM 1581 C CA . THR B 1 12 ? 39.5 10.352 -2.764 1 28.34 12 THR B CA 1
ATOM 1582 C C . THR B 1 12 ? 38.031 10.281 -3.102 1 28.34 12 THR B C 1
ATOM 1584 O O . THR B 1 12 ? 37.531 11.07 -3.9 1 28.34 12 THR B O 1
ATOM 1587 N N . ALA B 1 13 ? 37.562 9.141 -3.434 1 29.2 13 ALA B N 1
ATOM 1588 C CA . ALA B 1 13 ? 36.125 8.906 -3.578 1 29.2 13 ALA B CA 1
ATOM 1589 C C . ALA B 1 13 ? 35.344 9.633 -2.484 1 29.2 13 ALA B C 1
ATOM 1591 O O . ALA B 1 13 ? 35.406 9.25 -1.312 1 29.2 13 ALA B O 1
ATOM 1592 N N . SER B 1 14 ? 35.312 10.984 -2.477 1 32.03 14 SER B N 1
ATOM 1593 C CA . SER B 1 14 ? 34.344 11.695 -1.636 1 32.03 14 SER B CA 1
ATOM 1594 C C . SER B 1 14 ? 33 10.992 -1.618 1 32.03 14 SER B C 1
ATOM 1596 O O . SER B 1 14 ? 32.281 11.023 -2.609 1 32.03 14 SER B O 1
ATOM 1598 N N . GLY B 1 15 ? 32.938 9.781 -1.229 1 32.03 15 GLY B N 1
ATOM 1599 C CA . GLY B 1 15 ? 31.781 8.93 -0.981 1 32.03 15 GLY B CA 1
ATOM 1600 C C . GLY B 1 15 ? 30.594 9.688 -0.426 1 32.03 15 GLY B C 1
ATOM 1601 O O . GLY B 1 15 ? 30.609 10.125 0.727 1 32.03 15 GLY B O 1
ATOM 1602 N N . THR B 1 16 ? 30.062 10.602 -1.284 1 34.03 16 THR B N 1
ATOM 1603 C CA . THR B 1 16 ? 28.891 11.336 -0.832 1 34.03 16 THR B CA 1
ATOM 1604 C C . THR B 1 16 ? 27.938 10.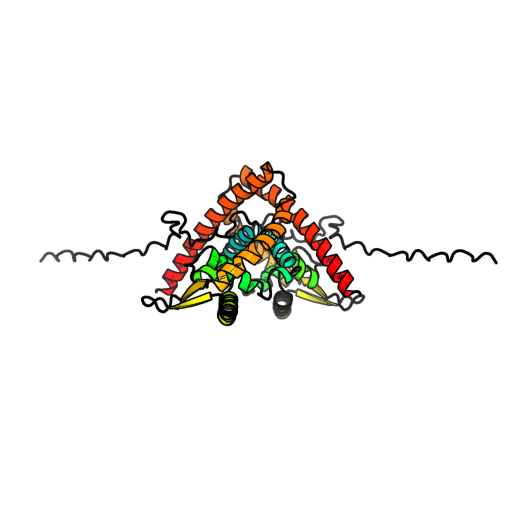422 -0.067 1 34.03 16 THR B C 1
ATOM 1606 O O . THR B 1 16 ? 27.469 9.422 -0.608 1 34.03 16 THR B O 1
ATOM 1609 N N . SER B 1 17 ? 28.141 10.219 1.181 1 32.53 17 SER B N 1
ATOM 1610 C CA . SER B 1 17 ? 27.328 9.523 2.184 1 32.53 17 SER B CA 1
ATOM 1611 C C . SER B 1 17 ? 25.844 9.609 1.864 1 32.53 17 SER B C 1
ATOM 1613 O O . SER B 1 17 ? 25.375 10.617 1.328 1 32.53 17 SER B O 1
ATOM 1615 N N . PRO B 1 18 ? 25.281 8.594 1.594 1 35 18 PRO B N 1
ATOM 1616 C CA . PRO B 1 18 ? 23.844 8.656 1.35 1 35 18 PRO B CA 1
ATOM 1617 C C . PRO B 1 18 ? 23.125 9.641 2.275 1 35 18 PRO B C 1
ATOM 1619 O O . PRO B 1 18 ? 23.562 9.844 3.416 1 35 18 PRO B O 1
ATOM 1622 N N . PRO B 1 19 ? 22.516 10.719 1.8 1 32.12 19 PRO B N 1
ATOM 1623 C CA . PRO B 1 19 ? 21.984 11.711 2.732 1 32.12 19 PRO B CA 1
ATOM 1624 C C . PRO B 1 19 ? 21.219 11.078 3.891 1 32.12 19 PRO B C 1
ATOM 1626 O O . PRO B 1 19 ? 20.344 10.234 3.67 1 32.12 19 PRO B O 1
ATOM 1629 N N . VAL B 1 20 ? 21.812 10.609 4.867 1 32.53 20 VAL B N 1
ATOM 1630 C CA . VAL B 1 20 ? 21.109 10.273 6.102 1 32.53 20 VAL B CA 1
ATOM 1631 C C . VAL B 1 20 ? 20.078 11.352 6.422 1 32.53 20 VAL B C 1
ATOM 1633 O O . VAL B 1 20 ? 20.375 12.547 6.344 1 32.53 20 VAL B O 1
ATOM 1636 N N . LEU B 1 21 ? 18.812 11.039 6.176 1 35.5 21 LEU B N 1
ATOM 1637 C CA . LEU B 1 21 ? 17.859 11.992 6.73 1 35.5 21 LEU B CA 1
ATOM 1638 C C . LEU B 1 21 ? 18.297 12.461 8.109 1 35.5 21 LEU B C 1
ATOM 1640 O O . LEU B 1 21 ? 18.25 11.703 9.078 1 35.5 21 LEU B O 1
ATOM 1644 N N . ARG B 1 22 ? 19.406 13.062 8.273 1 32.81 22 ARG B N 1
ATOM 1645 C CA . ARG B 1 22 ? 19.844 13.625 9.547 1 32.81 22 ARG B CA 1
ATOM 1646 C C . ARG B 1 22 ? 18.703 14.359 10.242 1 32.81 22 ARG B C 1
ATOM 1648 O O . ARG B 1 22 ? 18.172 15.336 9.703 1 32.81 22 ARG B O 1
ATOM 1655 N N . ARG B 1 23 ? 17.844 13.648 11.141 1 35.25 23 ARG B N 1
ATOM 1656 C CA . ARG B 1 23 ? 17.109 14.422 12.141 1 35.25 23 ARG B CA 1
ATOM 1657 C C . ARG B 1 23 ? 18.031 15.453 12.805 1 35.25 23 ARG B C 1
ATOM 1659 O O . ARG B 1 23 ? 18.766 15.117 13.727 1 35.25 23 ARG B O 1
ATOM 1666 N N . SER B 1 24 ? 18.797 16.25 12.125 1 35.69 24 SER B N 1
ATOM 1667 C CA . SER B 1 24 ? 19.641 17.172 12.891 1 35.69 24 SER B CA 1
ATOM 1668 C C . SER B 1 24 ? 18.969 17.562 14.203 1 35.69 24 SER B C 1
ATOM 1670 O O . SER B 1 24 ? 17.828 17.188 14.469 1 35.69 24 SER B O 1
ATOM 1672 N N . GLY B 1 25 ? 19.156 19.062 14.57 1 35.25 25 GLY B N 1
ATOM 1673 C CA . GLY B 1 25 ? 18.984 19.812 15.812 1 35.25 25 GLY B CA 1
ATOM 1674 C C . GLY B 1 25 ? 17.594 19.703 16.406 1 35.25 25 GLY B C 1
ATOM 1675 O O . GLY B 1 25 ? 16.734 19.016 15.836 1 35.25 25 GLY B O 1
ATOM 1676 N N . GLY B 1 26 ? 17.188 20.672 17.453 1 34.56 26 GLY B N 1
ATOM 1677 C CA . GLY B 1 26 ? 15.945 20.938 18.156 1 34.56 26 GLY B CA 1
ATOM 1678 C C . GLY B 1 26 ? 14.734 20.906 17.234 1 34.56 26 GLY B C 1
ATOM 1679 O O . GLY B 1 26 ? 14.867 20.891 16.016 1 34.56 26 GLY B O 1
ATOM 1680 N N . PRO B 1 27 ? 13.523 20.453 17.703 1 40 27 PRO B N 1
ATOM 1681 C CA . PRO B 1 27 ? 12.312 20.516 16.875 1 40 27 PRO B CA 1
ATOM 1682 C C . PRO B 1 27 ? 12.273 21.734 15.961 1 40 27 PRO B C 1
ATOM 1684 O O . PRO B 1 27 ? 12.43 22.859 16.438 1 40 27 PRO B O 1
ATOM 1687 N N . ASP B 1 28 ? 13.008 21.781 14.906 1 42.47 28 ASP B N 1
ATOM 1688 C CA . ASP B 1 28 ? 12.734 22.922 14.047 1 42.47 28 ASP B CA 1
ATOM 1689 C C . ASP B 1 28 ? 11.258 23.328 14.117 1 42.47 28 ASP B C 1
ATOM 1691 O O . ASP B 1 28 ? 10.375 22.484 13.914 1 42.47 28 ASP B O 1
ATOM 1695 N N . PRO B 1 29 ? 10.938 24.359 14.789 1 44.91 29 PRO B N 1
ATOM 1696 C CA . PRO B 1 29 ? 9.562 24.812 15.031 1 44.91 29 PRO B CA 1
ATOM 1697 C C . PRO B 1 29 ? 8.68 24.703 13.789 1 44.91 29 PRO B C 1
ATOM 1699 O O . PRO B 1 29 ? 7.457 24.797 13.883 1 44.91 29 PRO B O 1
ATOM 1702 N N . ARG B 1 30 ? 9.422 24.938 12.742 1 45.41 30 ARG B N 1
ATOM 1703 C CA . ARG B 1 30 ? 8.609 24.875 11.539 1 45.41 30 ARG B CA 1
ATOM 1704 C C . ARG B 1 30 ? 8.125 23.453 11.273 1 45.41 30 ARG B C 1
ATOM 1706 O O . ARG B 1 30 ? 7.363 23.203 10.336 1 45.41 30 ARG B O 1
ATOM 1713 N N . ILE B 1 31 ? 8.969 22.5 11.742 1 46.12 31 ILE B N 1
ATOM 1714 C CA . ILE B 1 31 ? 8.523 21.109 11.617 1 46.12 31 ILE B CA 1
ATOM 1715 C C . ILE B 1 31 ? 7.227 20.922 12.398 1 46.12 31 ILE B C 1
ATOM 1717 O O . ILE B 1 31 ? 7.215 21 13.625 1 46.12 31 ILE B O 1
ATOM 1721 N N . ARG B 1 32 ? 6.133 21.453 11.945 1 44.75 32 ARG B N 1
ATOM 1722 C CA . ARG B 1 32 ? 4.855 21.125 12.57 1 44.75 32 ARG B CA 1
ATOM 1723 C C . ARG B 1 32 ? 4.789 19.641 12.938 1 44.75 32 ARG B C 1
ATOM 1725 O O . ARG B 1 32 ? 5.527 18.828 12.391 1 44.75 32 ARG B O 1
ATOM 1732 N N . SER B 1 33 ? 4.477 19.484 14.102 1 41.59 33 SER B N 1
ATOM 1733 C CA . SER B 1 33 ? 4.32 18.094 14.508 1 41.59 33 SER B CA 1
ATOM 1734 C C . SER B 1 33 ? 4.035 17.203 13.305 1 41.59 33 SER B C 1
ATOM 1736 O O . SER B 1 33 ? 3.061 17.422 12.578 1 41.59 33 SER B O 1
ATOM 1738 N N . PRO B 1 34 ? 5.121 16.969 12.516 1 41.31 34 PRO B N 1
ATOM 1739 C CA . PRO B 1 34 ? 4.938 16.109 11.344 1 41.31 34 PRO B CA 1
ATOM 1740 C C . PRO B 1 34 ? 3.693 15.234 11.438 1 41.31 34 PRO B C 1
ATOM 1742 O O . PRO B 1 34 ? 3.471 14.586 12.461 1 41.31 34 PRO B O 1
ATOM 1745 N N . LEU B 1 35 ? 2.627 15.633 11.211 1 42.5 35 LEU B N 1
ATOM 1746 C CA . LEU B 1 35 ? 1.627 14.594 10.992 1 42.5 35 LEU B CA 1
ATOM 1747 C C . LEU B 1 35 ? 2.273 13.312 10.469 1 42.5 35 LEU B C 1
ATOM 1749 O O . LEU B 1 35 ? 1.581 12.422 9.984 1 42.5 35 LEU B O 1
ATOM 1753 N N . VAL B 1 36 ? 3.574 13.414 10.008 1 46.94 36 VAL B N 1
ATOM 1754 C CA . VAL B 1 36 ? 4.066 12.039 9.922 1 46.94 36 VAL B CA 1
ATOM 1755 C C . VAL B 1 36 ? 3.639 11.266 11.172 1 46.94 36 VAL B C 1
ATOM 1757 O O . VAL B 1 36 ? 4.238 11.414 12.234 1 46.94 36 VAL B O 1
ATOM 1760 N N . VAL B 1 37 ? 2.535 11.578 11.695 1 48.62 37 VAL B N 1
ATOM 1761 C CA . VAL B 1 37 ? 2.098 10.773 12.836 1 48.62 37 VAL B CA 1
ATOM 1762 C C . VAL B 1 37 ? 2.664 9.367 12.719 1 48.62 37 VAL B C 1
ATOM 1764 O O . VAL B 1 37 ? 2.199 8.57 11.898 1 48.62 37 VAL B O 1
ATOM 1767 N N . PRO B 1 38 ? 4.055 9.305 12.836 1 53.44 38 PRO B N 1
ATOM 1768 C CA . PRO B 1 38 ? 4.73 8.008 12.875 1 53.44 38 PRO B CA 1
ATOM 1769 C C . PRO B 1 38 ? 3.801 6.871 13.289 1 53.44 38 PRO B C 1
ATOM 1771 O O . PRO B 1 38 ? 3.965 5.734 12.836 1 53.44 38 PRO B O 1
ATOM 1774 N N . GLU B 1 39 ? 2.861 7.305 14.117 1 65.06 39 GLU B N 1
ATOM 1775 C CA . GLU B 1 39 ? 2.074 6.18 14.609 1 65.06 39 GLU B CA 1
ATOM 1776 C C . GLU B 1 39 ? 0.757 6.047 13.852 1 65.06 39 GLU B C 1
ATOM 1778 O O . GLU B 1 39 ? -0.151 5.34 14.289 1 65.06 39 GLU B O 1
ATOM 1783 N N . PHE B 1 40 ? 0.773 6.844 12.703 1 81.56 40 PHE B N 1
ATOM 1784 C CA . PHE B 1 40 ? -0.414 6.676 11.875 1 81.56 40 PHE B CA 1
ATOM 1785 C C . PHE B 1 40 ? -0.306 5.414 11.023 1 81.56 40 PHE B C 1
ATOM 1787 O O . PHE B 1 40 ? 0.542 5.328 10.133 1 81.56 40 PHE B O 1
ATOM 1794 N N . LEU B 1 41 ? -1.2 4.418 11.281 1 89.19 41 LEU B N 1
ATOM 1795 C CA . LEU B 1 41 ? -1.044 3.086 10.703 1 89.19 41 LEU B CA 1
ATOM 1796 C C . LEU B 1 41 ? -1.111 3.141 9.18 1 89.19 41 LEU B C 1
ATOM 1798 O O . LEU B 1 41 ? -0.292 2.523 8.5 1 89.19 41 LEU B O 1
ATOM 1802 N N . PRO B 1 42 ? -2.051 3.957 8.609 1 86 42 PRO B N 1
ATOM 1803 C CA . PRO B 1 42 ? -2.09 3.996 7.148 1 86 42 PRO B CA 1
ATOM 1804 C C . PRO B 1 42 ? -0.794 4.523 6.535 1 86 42 PRO B C 1
ATOM 1806 O O . PRO B 1 42 ? -0.349 4.023 5.5 1 86 42 PRO B O 1
ATOM 1809 N N . PHE B 1 43 ? -0.241 5.457 7.168 1 81.56 43 PHE B N 1
ATOM 1810 C CA . PHE B 1 43 ? 1.022 6 6.684 1 81.56 43 PHE B CA 1
ATOM 1811 C C . PHE B 1 43 ? 2.129 4.953 6.77 1 81.56 43 PHE B C 1
ATOM 1813 O O . PHE B 1 43 ? 2.902 4.781 5.828 1 81.56 43 PHE B O 1
ATOM 1820 N N . ARG B 1 44 ? 2.256 4.27 7.875 1 85.56 44 ARG B N 1
ATOM 1821 C CA . ARG B 1 44 ? 3.297 3.268 8.078 1 85.56 44 ARG B CA 1
ATOM 1822 C C . ARG B 1 44 ? 3.148 2.115 7.094 1 85.56 44 ARG B C 1
ATOM 1824 O O . ARG B 1 44 ? 4.133 1.678 6.488 1 85.56 44 ARG B O 1
ATOM 1831 N N . PHE B 1 45 ? 1.949 1.67 6.91 1 89.56 45 PHE B N 1
ATOM 1832 C CA . PHE B 1 45 ? 1.695 0.593 5.957 1 89.56 45 PHE B CA 1
ATOM 1833 C C . PHE B 1 45 ? 2.021 1.037 4.539 1 89.56 45 PHE B C 1
ATOM 1835 O O . PHE B 1 45 ? 2.654 0.297 3.781 1 89.56 45 PHE B O 1
ATOM 1842 N N . GLY B 1 46 ? 1.575 2.266 4.199 1 84.56 46 GLY B N 1
ATOM 1843 C CA . GLY B 1 46 ? 1.848 2.795 2.873 1 84.56 46 GLY B CA 1
ATOM 1844 C C . GLY B 1 46 ? 3.328 2.92 2.572 1 84.56 46 GLY B C 1
ATOM 1845 O O . GLY B 1 46 ? 3.777 2.572 1.477 1 84.56 46 GLY B O 1
ATOM 1846 N N . SER B 1 47 ? 4.051 3.412 3.541 1 82.38 47 SER B N 1
ATOM 1847 C CA . SER B 1 47 ? 5.484 3.617 3.367 1 82.38 47 SER B CA 1
ATOM 1848 C C . SER B 1 47 ? 6.219 2.289 3.191 1 82.38 47 SER B C 1
ATOM 1850 O O . SER B 1 47 ? 7.027 2.137 2.273 1 82.38 47 SER B O 1
ATOM 1852 N N . ILE B 1 48 ? 5.926 1.328 4.062 1 87.69 48 ILE B N 1
ATOM 1853 C CA . ILE B 1 48 ? 6.566 0.019 4.008 1 87.69 48 ILE B CA 1
ATOM 1854 C C . ILE B 1 48 ? 6.191 -0.688 2.707 1 87.69 48 ILE B C 1
ATOM 1856 O O . ILE B 1 48 ? 7.062 -1.19 1.994 1 87.69 48 ILE B O 1
ATOM 1860 N N . PHE B 1 49 ? 4.969 -0.623 2.363 1 86.5 49 PHE B N 1
ATOM 1861 C CA . PHE B 1 49 ? 4.473 -1.31 1.178 1 86.5 49 PHE B CA 1
ATOM 1862 C C . PHE B 1 49 ? 5.082 -0.716 -0.087 1 86.5 49 PHE B C 1
ATOM 1864 O O . PHE B 1 49 ? 5.488 -1.45 -0.991 1 86.5 49 PHE B O 1
ATOM 1871 N N . SER B 1 50 ? 5.102 0.578 -0.188 1 79.69 50 SER B N 1
ATOM 1872 C CA . SER B 1 50 ? 5.648 1.242 -1.367 1 79.69 50 SER B CA 1
ATOM 1873 C C . SER B 1 50 ? 7.098 0.833 -1.612 1 79.69 50 SER B C 1
ATOM 1875 O O . SER B 1 50 ? 7.504 0.628 -2.758 1 79.69 50 SER B O 1
ATOM 1877 N N . LYS B 1 51 ? 7.824 0.706 -0.555 1 82.25 51 LYS B N 1
ATOM 1878 C CA . LYS B 1 51 ? 9.227 0.312 -0.682 1 82.25 51 LYS B CA 1
ATOM 1879 C C . LYS B 1 51 ? 9.352 -1.148 -1.104 1 82.25 51 LYS B C 1
ATOM 1881 O O . LYS B 1 51 ? 10.258 -1.508 -1.854 1 82.25 51 LYS B O 1
ATOM 1886 N N . MET B 1 52 ? 8.453 -1.993 -0.581 1 85.44 52 MET B N 1
ATOM 1887 C CA . MET B 1 52 ? 8.43 -3.387 -1.016 1 85.44 52 MET B CA 1
ATOM 1888 C C . MET B 1 52 ? 8.086 -3.488 -2.498 1 85.44 52 MET B C 1
ATOM 1890 O O . MET B 1 52 ? 8.688 -4.285 -3.225 1 85.44 52 MET B O 1
ATOM 1894 N N . VAL B 1 53 ? 7.109 -2.725 -2.918 1 80.06 53 VAL B N 1
ATOM 1895 C CA . VAL B 1 53 ? 6.699 -2.703 -4.32 1 80.06 53 VAL B CA 1
ATOM 1896 C C . VAL B 1 53 ? 7.855 -2.209 -5.188 1 80.06 53 VAL B C 1
ATOM 1898 O O . VAL B 1 53 ? 8.172 -2.811 -6.219 1 80.06 53 VAL B O 1
ATOM 1901 N N . PHE B 1 54 ? 8.484 -1.134 -4.77 1 76.5 54 PHE B N 1
ATOM 1902 C CA . PHE B 1 54 ? 9.625 -0.603 -5.5 1 76.5 54 PHE B CA 1
ATOM 1903 C C . PHE B 1 54 ? 10.711 -1.663 -5.652 1 76.5 54 PHE B C 1
ATOM 1905 O O . PHE B 1 54 ? 11.273 -1.835 -6.738 1 76.5 54 PHE B O 1
ATOM 1912 N N . ASP B 1 55 ? 10.984 -2.314 -4.566 1 79.94 55 ASP B N 1
ATOM 1913 C CA . ASP B 1 55 ? 11.992 -3.375 -4.582 1 79.94 55 ASP B CA 1
ATOM 1914 C C . ASP B 1 55 ? 11.641 -4.449 -5.609 1 79.94 55 ASP B C 1
ATOM 1916 O O . ASP B 1 55 ? 12.531 -5.004 -6.258 1 79.94 55 ASP B O 1
ATOM 1920 N N . SER B 1 56 ? 10.359 -4.668 -5.781 1 81 56 SER B N 1
ATOM 1921 C CA . SER B 1 56 ? 9.906 -5.703 -6.711 1 81 56 SER B CA 1
ATOM 1922 C C . SER B 1 56 ? 10.172 -5.297 -8.156 1 81 56 SER B C 1
ATOM 1924 O O . SER B 1 56 ? 10.25 -6.148 -9.039 1 81 56 SER B O 1
ATOM 1926 N N . THR B 1 57 ? 10.234 -4.023 -8.414 1 77 57 THR B N 1
ATOM 1927 C CA . THR B 1 57 ? 10.477 -3.547 -9.773 1 77 57 THR B CA 1
ATOM 1928 C C . THR B 1 57 ? 11.945 -3.746 -10.164 1 77 57 THR B C 1
ATOM 1930 O O . THR B 1 57 ? 12.297 -3.633 -11.336 1 77 57 THR B O 1
ATOM 1933 N N . ARG B 1 58 ? 12.773 -4.082 -9.273 1 78.12 58 ARG B N 1
ATOM 1934 C CA . ARG B 1 58 ? 14.211 -4.168 -9.516 1 78.12 58 ARG B CA 1
ATOM 1935 C C . ARG B 1 58 ? 14.594 -5.543 -10.047 1 78.12 58 ARG B C 1
ATOM 1937 O O . ARG B 1 58 ? 15.742 -5.766 -10.438 1 78.12 58 ARG B O 1
ATOM 1944 N N . ALA B 1 59 ? 13.773 -6.465 -10.086 1 81.19 59 ALA B N 1
ATOM 1945 C CA . ALA B 1 59 ? 14 -7.785 -10.672 1 81.19 59 ALA B CA 1
ATOM 1946 C C . ALA B 1 59 ? 12.922 -8.125 -11.695 1 81.19 59 ALA B C 1
ATOM 1948 O O . ALA B 1 59 ? 12.188 -9.102 -11.539 1 81.19 59 ALA B O 1
ATOM 1949 N N . PRO B 1 60 ? 12.922 -7.355 -12.719 1 81.75 60 PRO B N 1
ATOM 1950 C CA . PRO B 1 60 ? 11.859 -7.527 -13.711 1 81.75 60 PRO B CA 1
ATOM 1951 C C . PRO B 1 60 ? 11.883 -8.906 -14.359 1 81.75 60 PRO B C 1
ATOM 1953 O O . PRO B 1 60 ? 10.859 -9.383 -14.852 1 81.75 60 PRO B O 1
ATOM 1956 N N . GLU B 1 61 ? 13.039 -9.492 -14.305 1 87.62 61 GLU B N 1
ATOM 1957 C CA . GLU B 1 61 ? 13.195 -10.789 -14.945 1 87.62 61 GLU B CA 1
ATOM 1958 C C . GLU B 1 61 ? 12.312 -11.844 -14.289 1 87.62 61 GLU B C 1
ATOM 1960 O O . GLU B 1 61 ? 11.906 -12.812 -14.93 1 87.62 61 GLU B O 1
ATOM 1965 N N . ILE B 1 62 ? 11.984 -11.641 -13.102 1 88.56 62 ILE B N 1
ATOM 1966 C CA . ILE B 1 62 ? 11.172 -12.594 -12.352 1 88.56 62 ILE B CA 1
ATOM 1967 C C . ILE B 1 62 ? 9.781 -12.688 -12.977 1 88.56 62 ILE B C 1
ATOM 1969 O O . ILE B 1 62 ? 9.156 -13.758 -12.969 1 88.56 62 ILE B O 1
ATOM 1973 N N . TYR B 1 63 ? 9.344 -11.617 -13.656 1 90.38 63 TYR B N 1
ATOM 1974 C CA . TYR B 1 63 ? 7.949 -11.531 -14.078 1 90.38 63 TYR B CA 1
ATOM 1975 C C . TYR B 1 63 ? 7.789 -11.977 -15.523 1 90.38 63 TYR B C 1
ATOM 1977 O O . TYR B 1 63 ? 6.695 -11.906 -16.094 1 90.38 63 TYR B O 1
ATOM 1985 N N . GLU B 1 64 ? 8.883 -12.398 -16.141 1 92.44 64 GLU B N 1
ATOM 1986 C CA . GLU B 1 64 ? 8.867 -13.031 -17.453 1 92.44 64 GLU B CA 1
ATOM 1987 C C . GLU B 1 64 ? 8.016 -12.242 -18.438 1 92.44 64 GLU B C 1
ATOM 1989 O O . GLU B 1 64 ? 7.188 -12.812 -19.156 1 92.44 64 GLU B O 1
ATOM 1994 N N . GLY B 1 65 ? 8.109 -10.945 -18.391 1 90.88 65 GLY B N 1
ATOM 1995 C CA . GLY B 1 65 ? 7.449 -10.086 -19.359 1 90.88 65 GLY B CA 1
ATOM 1996 C C . GLY B 1 65 ? 6.098 -9.586 -18.891 1 90.88 65 GLY B C 1
ATOM 1997 O O . GLY B 1 65 ? 5.461 -8.773 -19.562 1 90.88 65 GLY B O 1
ATOM 1998 N N . LEU B 1 66 ? 5.617 -10.062 -17.781 1 92.88 66 LEU B N 1
ATOM 1999 C CA . LEU B 1 66 ? 4.367 -9.586 -17.203 1 92.88 66 LEU B CA 1
ATOM 2000 C C . LEU B 1 66 ? 4.586 -8.305 -16.406 1 92.88 66 LEU B C 1
ATOM 2002 O O . LEU B 1 66 ? 5.574 -8.18 -15.68 1 92.88 66 LEU B O 1
ATOM 2006 N N . SER B 1 67 ? 3.721 -7.367 -16.609 1 90 67 SER B N 1
ATOM 2007 C CA . SER B 1 67 ? 3.783 -6.184 -15.758 1 90 67 SER B CA 1
ATOM 2008 C C . SER B 1 67 ? 3.441 -6.516 -14.312 1 90 67 SER B C 1
ATOM 2010 O O . SER B 1 67 ? 2.795 -7.531 -14.039 1 90 67 SER B O 1
ATOM 2012 N N . LEU B 1 68 ? 3.85 -5.633 -13.43 1 85.38 68 LEU B N 1
ATOM 2013 C CA . LEU B 1 68 ? 3.58 -5.863 -12.016 1 85.38 68 LEU B CA 1
ATOM 2014 C C . LEU B 1 68 ? 2.078 -5.891 -11.742 1 85.38 68 LEU B C 1
ATOM 2016 O O . LEU B 1 68 ? 1.604 -6.688 -10.93 1 85.38 68 LEU B O 1
ATOM 2020 N N . ARG B 1 69 ? 1.354 -5.035 -12.383 1 85.44 69 ARG B N 1
ATOM 2021 C CA . ARG B 1 69 ? -0.094 -5.004 -12.211 1 85.44 69 ARG B CA 1
ATOM 2022 C C . ARG B 1 69 ? -0.729 -6.305 -12.695 1 85.44 69 ARG B C 1
ATOM 2024 O O . ARG B 1 69 ? -1.635 -6.836 -12.055 1 85.44 69 ARG B O 1
ATOM 2031 N N . ALA B 1 70 ? -0.24 -6.762 -13.789 1 91.38 70 ALA B N 1
ATOM 2032 C CA . ALA B 1 70 ? -0.761 -8.016 -14.328 1 91.38 70 ALA B CA 1
ATOM 2033 C C . ALA B 1 70 ? -0.423 -9.188 -13.422 1 91.38 70 ALA B C 1
ATOM 2035 O O . ALA B 1 70 ? -1.244 -10.086 -13.227 1 91.38 70 ALA B O 1
ATOM 2036 N N . TRP B 1 71 ? 0.753 -9.148 -12.891 1 90 71 TRP B N 1
ATOM 2037 C CA . TRP B 1 71 ? 1.132 -10.195 -11.945 1 90 71 TRP B CA 1
ATOM 2038 C C . TRP B 1 71 ? 0.204 -10.195 -10.734 1 90 71 TRP B C 1
ATOM 2040 O O . TRP B 1 71 ? -0.23 -11.25 -10.273 1 90 71 TRP B O 1
ATOM 2050 N N . ARG B 1 72 ? -0.019 -9.055 -10.203 1 85.44 72 ARG B N 1
ATOM 2051 C CA . ARG B 1 72 ? -0.885 -8.953 -9.031 1 85.44 72 ARG B CA 1
ATOM 2052 C C . ARG B 1 72 ? -2.248 -9.578 -9.305 1 85.44 72 ARG B C 1
ATOM 2054 O O . ARG B 1 72 ? -2.768 -10.336 -8.477 1 85.44 72 ARG B O 1
ATOM 2061 N N . VAL B 1 73 ? -2.783 -9.281 -10.391 1 88.81 73 VAL B N 1
ATOM 2062 C CA . VAL B 1 73 ? -4.086 -9.82 -10.766 1 88.81 73 VAL B CA 1
ATOM 2063 C C . VAL B 1 73 ? -3.982 -11.328 -10.969 1 88.81 73 VAL B C 1
ATOM 2065 O O . VAL B 1 73 ? -4.84 -12.086 -10.508 1 88.81 73 VAL B O 1
ATOM 2068 N N . LEU B 1 74 ? -2.943 -11.742 -11.664 1 90.81 74 LEU B N 1
ATOM 2069 C CA . LEU B 1 74 ? -2.729 -13.172 -11.906 1 90.81 74 LEU B CA 1
ATOM 2070 C C . LEU B 1 74 ? -2.641 -13.938 -10.586 1 90.81 74 LEU B C 1
ATOM 2072 O O . LEU B 1 74 ? -3.244 -15 -10.445 1 90.81 74 LEU B O 1
ATOM 2076 N N . ALA B 1 75 ? -1.9 -13.375 -9.734 1 87.38 75 ALA B N 1
ATOM 2077 C CA . ALA B 1 75 ? -1.715 -14.008 -8.43 1 87.38 75 ALA B CA 1
ATOM 2078 C C . ALA B 1 75 ? -3.029 -14.07 -7.66 1 87.38 75 ALA B C 1
ATOM 2080 O O . ALA B 1 75 ? -3.316 -15.062 -6.984 1 87.38 75 ALA B O 1
ATOM 2081 N N . LEU B 1 76 ? -3.773 -13.023 -7.719 1 84.06 76 LEU B N 1
ATOM 2082 C CA . LEU B 1 76 ? -5.066 -12.977 -7.039 1 84.06 76 LEU B CA 1
ATOM 2083 C C . LEU B 1 76 ? -6.012 -14.031 -7.609 1 84.06 76 LEU B C 1
ATOM 2085 O O . LEU B 1 76 ? -6.699 -14.727 -6.859 1 84.06 76 LEU B O 1
ATOM 2089 N N . LEU B 1 77 ? -6.016 -14.125 -8.859 1 86.31 77 LEU B N 1
ATOM 2090 C CA . LEU B 1 77 ? -6.891 -15.086 -9.523 1 86.31 77 LEU B CA 1
ATOM 2091 C C . LEU B 1 77 ? -6.488 -16.516 -9.172 1 86.31 77 LEU B C 1
ATOM 2093 O O . LEU B 1 77 ? -7.344 -17.406 -9.078 1 86.31 77 LEU B O 1
ATOM 2097 N N . ALA B 1 78 ? -5.195 -16.688 -9.062 1 85.12 78 ALA B N 1
ATOM 2098 C CA . ALA B 1 78 ? -4.703 -18.016 -8.672 1 85.12 78 ALA B CA 1
ATOM 2099 C C . ALA B 1 78 ? -5.203 -18.391 -7.277 1 85.12 78 ALA B C 1
ATOM 2101 O O . ALA B 1 78 ? -5.516 -19.562 -7.02 1 85.12 78 ALA B O 1
ATOM 2102 N N . SER B 1 79 ? -5.328 -17.438 -6.473 1 76.94 79 SER B N 1
ATOM 2103 C CA . SER B 1 79 ? -5.727 -17.672 -5.09 1 76.94 79 SER B CA 1
ATOM 2104 C C . SER B 1 79 ? -7.242 -17.594 -4.93 1 76.94 79 SER B C 1
ATOM 2106 O O . SER B 1 79 ? -7.812 -18.25 -4.051 1 76.94 79 SER B O 1
ATOM 2108 N N . TYR B 1 80 ? -7.789 -16.703 -5.723 1 76 80 TYR B N 1
ATOM 2109 C CA . TYR B 1 80 ? -9.227 -16.469 -5.668 1 76 80 TYR B CA 1
ATOM 2110 C C . TYR B 1 80 ? -9.859 -16.609 -7.047 1 76 80 TYR B C 1
ATOM 2112 O O . TYR B 1 80 ? -10.172 -15.609 -7.695 1 76 80 TYR B O 1
ATOM 2120 N N . PRO B 1 81 ? -10.164 -17.828 -7.461 1 75.94 81 PRO B N 1
ATOM 2121 C CA . PRO B 1 81 ? -10.625 -18.062 -8.836 1 75.94 81 PRO B CA 1
ATOM 2122 C C . PRO B 1 81 ? -11.945 -17.359 -9.133 1 75.94 81 PRO B C 1
ATOM 2124 O O . PRO B 1 81 ? -12.25 -17.078 -10.297 1 75.94 81 PRO B O 1
ATOM 2127 N N . ASP B 1 82 ? -12.695 -17.016 -8.141 1 73.5 82 ASP B N 1
ATOM 2128 C CA . ASP B 1 82 ? -14.023 -16.469 -8.414 1 73.5 82 ASP B CA 1
ATOM 2129 C C . ASP B 1 82 ? -14.078 -14.969 -8.102 1 73.5 82 ASP B C 1
ATOM 2131 O O . ASP B 1 82 ? -15.156 -14.375 -8.078 1 73.5 82 ASP B O 1
ATOM 2135 N N . ILE B 1 83 ? -12.945 -14.406 -8.008 1 76.75 83 ILE B N 1
ATOM 2136 C CA . ILE B 1 83 ? -12.945 -13 -7.633 1 76.75 83 ILE B CA 1
ATOM 2137 C C . ILE B 1 83 ? -13.344 -12.141 -8.836 1 76.75 83 ILE B C 1
ATOM 2139 O O . ILE B 1 83 ? -12.93 -12.414 -9.961 1 76.75 83 ILE B O 1
ATOM 2143 N N . THR B 1 84 ? -14.242 -11.203 -8.594 1 78.56 84 THR B N 1
ATOM 2144 C CA . THR B 1 84 ? -14.68 -10.297 -9.648 1 78.56 84 THR B CA 1
ATOM 2145 C C . THR B 1 84 ? -13.742 -9.102 -9.766 1 78.56 84 THR B C 1
ATOM 2147 O O . THR B 1 84 ? -12.953 -8.836 -8.852 1 78.56 84 THR B O 1
ATOM 2150 N N . ASN B 1 85 ? -13.844 -8.43 -10.938 1 81.19 85 ASN B N 1
ATOM 2151 C CA . ASN B 1 85 ? -13.07 -7.199 -11.109 1 81.19 85 ASN B CA 1
ATOM 2152 C C . ASN B 1 85 ? -13.367 -6.195 -10 1 81.19 85 ASN B C 1
ATOM 2154 O O . ASN B 1 85 ? -12.461 -5.551 -9.477 1 81.19 85 ASN B O 1
ATOM 2158 N N . ALA B 1 86 ? -14.617 -6.133 -9.602 1 74.62 86 ALA B N 1
ATOM 2159 C CA . ALA B 1 86 ? -15.031 -5.203 -8.555 1 74.62 86 ALA B CA 1
ATOM 2160 C C . ALA B 1 86 ? -14.406 -5.574 -7.211 1 74.62 86 ALA B C 1
ATOM 2162 O O . ALA B 1 86 ? -13.953 -4.699 -6.469 1 74.62 86 ALA B O 1
ATOM 2163 N N . GLU B 1 87 ? -14.359 -6.82 -6.973 1 71.75 87 GLU B N 1
ATOM 2164 C CA . GLU B 1 87 ? -13.758 -7.297 -5.727 1 71.75 87 GLU B CA 1
ATOM 2165 C C . GLU B 1 87 ? -12.25 -7.078 -5.723 1 71.75 87 GLU B C 1
ATOM 2167 O O . GLU B 1 87 ? -11.664 -6.75 -4.688 1 71.75 87 GLU B O 1
ATOM 2172 N N . MET B 1 88 ? -11.617 -7.281 -6.836 1 76.44 88 MET B N 1
ATOM 2173 C CA . MET B 1 88 ? -10.18 -7.035 -6.941 1 76.44 88 MET B CA 1
ATOM 2174 C C . MET B 1 88 ? -9.852 -5.578 -6.637 1 76.44 88 MET B C 1
ATOM 2176 O O . MET B 1 88 ? -8.914 -5.293 -5.895 1 76.44 88 MET B O 1
ATOM 2180 N N . SER B 1 89 ? -10.625 -4.73 -7.234 1 72.56 89 SER B N 1
ATOM 2181 C CA . SER B 1 89 ? -10.43 -3.305 -7 1 72.56 89 SER B CA 1
ATOM 2182 C C . SER B 1 89 ? -10.648 -2.951 -5.531 1 72.56 89 SER B C 1
ATOM 2184 O O . SER B 1 89 ? -9.836 -2.25 -4.926 1 72.56 89 SER B O 1
ATOM 2186 N N . ALA B 1 90 ? -11.711 -3.527 -4.965 1 62.53 90 ALA B N 1
ATOM 2187 C CA . ALA B 1 90 ? -12.109 -3.201 -3.598 1 62.53 90 ALA B CA 1
ATOM 2188 C C . ALA B 1 90 ? -11.156 -3.822 -2.584 1 62.53 90 ALA B C 1
ATOM 2190 O O . ALA B 1 90 ? -10.781 -3.184 -1.596 1 62.53 90 ALA B O 1
ATOM 2191 N N . LEU B 1 91 ? -10.742 -5.07 -2.895 1 61.44 91 LEU B N 1
ATOM 2192 C CA . LEU B 1 91 ? -10.031 -5.855 -1.89 1 61.44 91 LEU B CA 1
ATOM 2193 C C . LEU B 1 91 ? -8.539 -5.574 -1.941 1 61.44 91 LEU B C 1
ATOM 2195 O O . LEU B 1 91 ? -7.848 -5.672 -0.924 1 61.44 91 LEU B O 1
ATOM 2199 N N . PHE B 1 92 ? -8.094 -5.059 -3.094 1 63.72 92 PHE B N 1
ATOM 2200 C CA . PHE B 1 92 ? -6.641 -4.988 -3.178 1 63.72 92 PHE B CA 1
ATOM 2201 C C . PHE B 1 92 ? -6.191 -3.586 -3.574 1 63.72 92 PHE B C 1
ATOM 2203 O O . PHE B 1 92 ? -5.066 -3.398 -4.043 1 63.72 92 PHE B O 1
ATOM 2210 N N . GLY B 1 93 ? -7.039 -2.693 -3.369 1 61 93 GLY B N 1
ATOM 2211 C CA . GLY B 1 93 ? -6.719 -1.286 -3.539 1 61 93 GLY B CA 1
ATOM 2212 C C . GLY B 1 93 ? -6.277 -0.94 -4.949 1 61 93 GLY B C 1
ATOM 2213 O O . GLY B 1 93 ? -5.496 -0.008 -5.152 1 61 93 GLY B O 1
ATOM 2214 N N . MET B 1 94 ? -6.609 -1.727 -5.844 1 68.75 94 MET B N 1
ATOM 2215 C CA . MET B 1 94 ? -6.363 -1.415 -7.25 1 68.75 94 MET B CA 1
ATOM 2216 C C . MET B 1 94 ? -7.539 -0.655 -7.855 1 68.75 94 MET B C 1
ATOM 2218 O O . MET B 1 94 ? -8.695 -1.013 -7.629 1 68.75 94 MET B O 1
ATOM 2222 N N . ASP B 1 95 ? -7.16 0.438 -8.453 1 70.62 95 ASP B N 1
ATOM 2223 C CA . ASP B 1 95 ? -8.266 1.146 -9.102 1 70.62 95 ASP B CA 1
ATOM 2224 C C . ASP B 1 95 ? -8.773 0.38 -10.32 1 70.62 95 ASP B C 1
ATOM 2226 O O . ASP B 1 95 ? -8.094 -0.523 -10.812 1 70.62 95 ASP B O 1
ATOM 2230 N N . THR B 1 96 ? -9.984 0.699 -10.672 1 76.88 96 THR B N 1
ATOM 2231 C CA . THR B 1 96 ? -10.68 0.008 -11.75 1 76.88 96 THR B CA 1
ATOM 2232 C C . THR B 1 96 ? -9.859 0.034 -13.039 1 76.88 96 THR B C 1
ATOM 2234 O O . THR B 1 96 ? -9.797 -0.962 -13.758 1 76.88 96 THR B O 1
ATOM 2237 N N . ALA B 1 97 ? -9.242 1.154 -13.297 1 80.62 97 ALA B N 1
ATOM 2238 C CA . ALA B 1 97 ? -8.438 1.273 -14.508 1 80.62 97 ALA B CA 1
ATOM 2239 C C . ALA B 1 97 ? -7.258 0.309 -14.484 1 80.62 97 ALA B C 1
ATOM 2241 O O . ALA B 1 97 ? -6.934 -0.317 -15.5 1 80.62 97 ALA B O 1
ATOM 2242 N N . THR B 1 98 ? -6.629 0.161 -13.383 1 82.12 98 THR B N 1
ATOM 2243 C CA . THR B 1 98 ? -5.5 -0.746 -13.203 1 82.12 98 THR B CA 1
ATOM 2244 C C . THR B 1 98 ? -5.93 -2.193 -13.414 1 82.12 98 THR B C 1
ATOM 2246 O O . THR B 1 98 ? -5.262 -2.949 -14.117 1 82.12 98 THR B O 1
ATOM 2249 N N . VAL B 1 99 ? -7.055 -2.547 -12.797 1 87.25 99 VAL B N 1
ATOM 2250 C CA . VAL B 1 99 ? -7.555 -3.912 -12.922 1 87.25 99 VAL B CA 1
ATOM 2251 C C . VAL B 1 99 ? -7.906 -4.199 -14.375 1 87.25 99 VAL B C 1
ATOM 2253 O O . VAL B 1 99 ? -7.531 -5.246 -14.914 1 87.25 99 VAL B O 1
ATOM 2256 N N . THR B 1 100 ? -8.555 -3.252 -15.008 1 88.5 100 THR B N 1
ATOM 2257 C CA . THR B 1 100 ? -8.977 -3.41 -16.391 1 88.5 100 THR B CA 1
ATOM 2258 C C . THR B 1 100 ? -7.77 -3.605 -17.312 1 88.5 100 THR B C 1
ATOM 2260 O O . THR B 1 100 ? -7.754 -4.512 -18.141 1 88.5 100 THR B O 1
ATOM 2263 N N . ARG B 1 101 ? -6.773 -2.838 -17.109 1 92.56 101 ARG B N 1
ATOM 2264 C CA . ARG B 1 101 ? -5.566 -2.924 -17.922 1 92.56 101 ARG B CA 1
ATOM 2265 C C . ARG B 1 101 ? -4.828 -4.234 -17.672 1 92.56 101 ARG B C 1
ATOM 2267 O O . ARG B 1 101 ? -4.316 -4.852 -18.609 1 92.56 101 ARG B O 1
ATOM 2274 N N . ALA B 1 102 ? -4.758 -4.59 -16.453 1 93.44 102 ALA B N 1
ATOM 2275 C CA . ALA B 1 102 ? -4.094 -5.844 -16.094 1 93.44 102 ALA B CA 1
ATOM 2276 C C . ALA B 1 102 ? -4.82 -7.039 -16.703 1 93.44 102 ALA B C 1
ATOM 2278 O O . ALA B 1 102 ? -4.191 -7.945 -17.25 1 93.44 102 ALA B O 1
ATOM 2279 N N . VAL B 1 103 ? -6.125 -7.016 -16.625 1 92.62 103 VAL B N 1
ATOM 2280 C CA . VAL B 1 103 ? -6.941 -8.086 -17.188 1 92.62 103 VAL B CA 1
ATOM 2281 C C . VAL B 1 103 ? -6.754 -8.141 -18.703 1 92.62 103 VAL B C 1
ATOM 2283 O O . VAL B 1 103 ? -6.598 -9.219 -19.281 1 92.62 103 VAL B O 1
ATOM 2286 N N . ALA B 1 104 ? -6.793 -7.008 -19.297 1 94.62 104 ALA B N 1
ATOM 2287 C CA . ALA B 1 104 ? -6.586 -6.934 -20.75 1 94.62 104 ALA B CA 1
ATOM 2288 C C . ALA B 1 104 ? -5.23 -7.512 -21.141 1 94.62 104 ALA B C 1
ATOM 2290 O O . ALA B 1 104 ? -5.125 -8.266 -22.109 1 94.62 104 ALA B O 1
ATOM 2291 N N . GLU B 1 105 ? -4.227 -7.203 -20.391 1 96.19 105 GLU B N 1
ATOM 2292 C CA . GLU B 1 105 ? -2.889 -7.727 -20.656 1 96.19 105 GLU B CA 1
ATOM 2293 C C . GLU B 1 105 ? -2.852 -9.242 -20.516 1 96.19 105 GLU B C 1
ATOM 2295 O O . GLU B 1 105 ? -2.307 -9.938 -21.375 1 96.19 105 GLU B O 1
ATOM 2300 N N . LEU B 1 106 ? -3.391 -9.719 -19.469 1 96.88 106 LEU B N 1
ATOM 2301 C CA . LEU B 1 106 ? -3.396 -11.156 -19.219 1 96.88 106 LEU B CA 1
ATOM 2302 C C . LEU B 1 106 ? -4.176 -11.898 -20.297 1 96.88 106 LEU B C 1
ATOM 2304 O O . LEU B 1 106 ? -3.77 -12.984 -20.719 1 96.88 106 LEU B O 1
ATOM 2308 N N . LYS B 1 107 ? -5.273 -11.305 -20.719 1 95.06 107 LYS B N 1
ATOM 2309 C CA . LYS B 1 107 ? -6.082 -11.891 -21.781 1 95.06 107 LYS B CA 1
ATOM 2310 C C . LYS B 1 107 ? -5.312 -11.93 -23.094 1 95.06 107 LYS B C 1
ATOM 2312 O O . LYS B 1 107 ? -5.316 -12.953 -23.797 1 95.06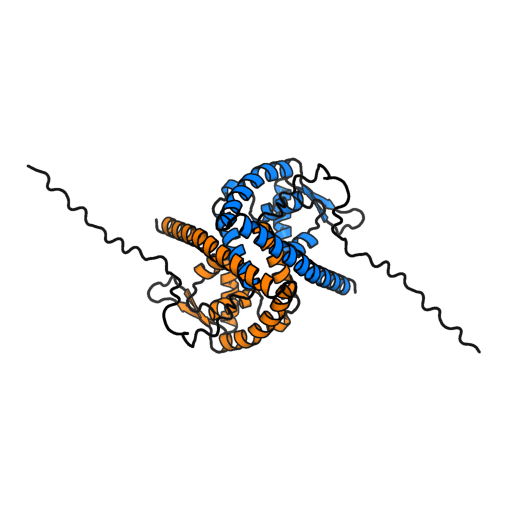 107 LYS B O 1
ATOM 2317 N N . SER B 1 108 ? -4.719 -10.859 -23.422 1 96.56 108 SER B N 1
ATOM 2318 C CA . SER B 1 108 ? -3.967 -10.766 -24.672 1 96.56 108 SER B CA 1
ATOM 2319 C C . SER B 1 108 ? -2.844 -11.797 -24.719 1 96.56 108 SER B C 1
ATOM 2321 O O . SER B 1 108 ? -2.471 -12.266 -25.797 1 96.56 108 SER B O 1
ATOM 2323 N N . LYS B 1 109 ? -2.348 -12.242 -23.578 1 96.81 109 LYS B N 1
ATOM 2324 C CA . LYS B 1 109 ? -1.249 -13.203 -23.5 1 96.81 109 LYS B CA 1
ATOM 2325 C C . LYS B 1 109 ? -1.771 -14.625 -23.312 1 96.81 109 LYS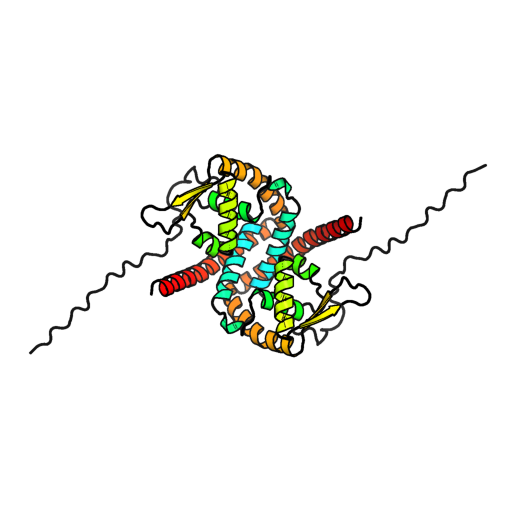 B C 1
ATOM 2327 O O . LYS B 1 109 ? -0.989 -15.562 -23.141 1 96.81 109 LYS B O 1
ATOM 2332 N N . GLY B 1 110 ? -3.086 -14.703 -23.297 1 96.69 110 GLY B N 1
ATOM 2333 C CA . GLY B 1 110 ? -3.721 -16 -23.203 1 96.69 110 GLY B CA 1
ATOM 2334 C C . GLY B 1 110 ? -3.602 -16.625 -21.812 1 96.69 110 GLY B C 1
ATOM 2335 O O . GLY B 1 110 ? -3.654 -17.844 -21.672 1 96.69 110 GLY B O 1
ATOM 2336 N N . LEU B 1 111 ? -3.43 -15.828 -20.766 1 97.06 111 LEU B N 1
ATOM 2337 C CA . LEU B 1 111 ? -3.16 -16.312 -19.422 1 97.06 111 LEU B CA 1
ATOM 2338 C C . LEU B 1 111 ? -4.449 -16.422 -18.609 1 97.06 111 LEU B C 1
ATOM 2340 O O . LEU B 1 111 ? -4.484 -17.094 -17.578 1 97.06 111 LEU B O 1
ATOM 2344 N N . ILE B 1 112 ? -5.449 -15.672 -19.062 1 95.88 112 ILE B N 1
ATOM 2345 C CA . ILE B 1 112 ? -6.75 -15.773 -18.406 1 95.88 112 ILE B CA 1
ATOM 2346 C C . ILE B 1 112 ? -7.852 -15.859 -19.469 1 95.88 112 ILE B C 1
ATOM 2348 O O . ILE B 1 112 ? -7.633 -15.523 -20.625 1 95.88 112 ILE B O 1
ATOM 2352 N N . THR B 1 113 ? -8.969 -16.406 -19.062 1 93.25 113 THR B N 1
ATOM 2353 C CA . THR B 1 113 ? -10.211 -16.344 -19.812 1 93.25 113 THR B CA 1
ATOM 2354 C C . THR B 1 113 ? -11.25 -15.508 -19.078 1 93.25 113 THR B C 1
ATOM 2356 O O . THR B 1 113 ? -11.234 -15.438 -17.844 1 93.25 113 THR B O 1
ATOM 2359 N N . THR B 1 114 ? -11.938 -14.773 -19.859 1 87.06 114 THR B N 1
ATOM 2360 C CA . THR B 1 114 ? -13 -13.961 -19.281 1 87.06 114 THR B CA 1
ATOM 2361 C C . THR B 1 114 ? -14.367 -14.484 -19.719 1 87.06 114 THR B C 1
ATOM 2363 O O . THR B 1 114 ? -14.625 -14.648 -20.906 1 87.06 114 THR B O 1
ATOM 2366 N N . ASN B 1 115 ? -15.055 -14.953 -18.688 1 78.94 115 ASN B N 1
ATOM 2367 C CA . ASN B 1 115 ? -16.391 -15.422 -19.031 1 78.94 115 ASN B CA 1
ATOM 2368 C C . ASN B 1 115 ? -17.469 -14.547 -18.391 1 78.94 115 ASN B C 1
ATOM 2370 O O . ASN B 1 115 ? -17.281 -14.039 -17.281 1 78.94 115 ASN B O 1
ATOM 2374 N N . ARG B 1 116 ? -18.375 -14.133 -19.156 1 73.75 116 ARG B N 1
ATOM 2375 C CA . ARG B 1 116 ? -19.484 -13.359 -18.625 1 73.75 116 ARG B CA 1
ATOM 2376 C C . ARG B 1 116 ? -20.531 -14.273 -18 1 73.75 116 ARG B C 1
ATOM 2378 O O . ARG B 1 116 ? -20.797 -15.359 -18.5 1 73.75 116 ARG B O 1
ATOM 2385 N N . ASP B 1 117 ? -20.766 -13.977 -16.672 1 65.5 117 ASP B N 1
ATOM 2386 C CA . ASP B 1 117 ? -21.844 -14.719 -16.016 1 65.5 117 ASP B CA 1
ATOM 2387 C C . ASP B 1 117 ? -23.141 -14.633 -16.812 1 65.5 117 ASP B C 1
ATOM 2389 O O . ASP B 1 117 ? -23.625 -13.539 -17.109 1 65.5 117 ASP B O 1
ATOM 2393 N N . PRO B 1 118 ? -23.578 -15.773 -17.297 1 66.38 118 PRO B N 1
ATOM 2394 C CA . PRO B 1 118 ? -24.844 -15.758 -18.047 1 66.38 118 PRO B CA 1
ATOM 2395 C C . PRO B 1 118 ? -25.984 -15.148 -17.25 1 66.38 118 PRO B C 1
ATOM 2397 O O . PRO B 1 118 ? -26.922 -14.586 -17.828 1 66.38 118 PRO B O 1
ATOM 2400 N N . SER B 1 119 ? -25.953 -15.336 -15.992 1 66 119 SER B N 1
ATOM 2401 C CA . SER B 1 119 ? -27.047 -14.883 -15.141 1 66 119 SER B CA 1
ATOM 2402 C C . SER B 1 119 ? -26.891 -13.422 -14.75 1 66 119 SER B C 1
ATOM 2404 O O . SER B 1 119 ? -27.859 -12.758 -14.375 1 66 119 SER B O 1
ATOM 2406 N N . ASP B 1 120 ? -25.75 -13 -14.727 1 64 120 ASP B N 1
ATOM 2407 C CA . ASP B 1 120 ? -25.438 -11.609 -14.43 1 64 120 ASP B CA 1
ATOM 2408 C C . ASP B 1 120 ? -24.312 -11.094 -15.32 1 64 120 ASP B C 1
ATOM 2410 O O . ASP B 1 120 ? -23.125 -11.234 -14.977 1 64 120 ASP B O 1
ATOM 2414 N N . ARG B 1 121 ? -24.734 -10.602 -16.453 1 60.62 121 ARG B N 1
ATOM 2415 C CA . ARG B 1 121 ? -23.812 -10.195 -17.5 1 60.62 121 ARG B CA 1
ATOM 2416 C C . ARG B 1 121 ? -22.828 -9.148 -16.984 1 60.62 121 ARG B C 1
ATOM 2418 O O . ARG B 1 121 ? -21.781 -8.922 -17.594 1 60.62 121 ARG B O 1
ATOM 2425 N N . ARG B 1 122 ? -23.156 -8.648 -15.836 1 58 122 ARG B N 1
ATOM 2426 C CA . ARG B 1 122 ? -22.297 -7.617 -15.281 1 58 122 ARG B CA 1
ATOM 2427 C C . ARG B 1 122 ? -21.156 -8.242 -14.477 1 58 122 ARG B C 1
ATOM 2429 O O . ARG B 1 122 ? -20.141 -7.582 -14.219 1 58 122 ARG B O 1
ATOM 2436 N N . ARG B 1 123 ? -21.422 -9.453 -14.32 1 69.56 123 ARG B N 1
ATOM 2437 C CA . ARG B 1 123 ? -20.375 -10.133 -13.555 1 69.56 123 ARG B CA 1
ATOM 2438 C C . ARG B 1 123 ? -19.375 -10.836 -14.469 1 69.56 123 ARG B C 1
ATOM 2440 O O . ARG B 1 123 ? -19.734 -11.766 -15.188 1 69.56 123 ARG B O 1
ATOM 2447 N N . VAL B 1 124 ? -18.297 -10.156 -14.656 1 74.94 124 VAL B N 1
ATOM 2448 C CA . VAL B 1 124 ? -17.203 -10.75 -15.43 1 74.94 124 VAL B CA 1
ATOM 2449 C C . VAL B 1 124 ? -16.359 -11.633 -14.523 1 74.94 124 VAL B C 1
ATOM 2451 O O . VAL B 1 124 ? -15.977 -11.227 -13.422 1 74.94 124 VAL B O 1
ATOM 2454 N N . GLN B 1 125 ? -16.375 -12.898 -14.922 1 81 125 GLN B N 1
ATOM 2455 C CA . GLN B 1 125 ? -15.531 -13.82 -14.164 1 81 125 GLN B CA 1
ATOM 2456 C C . GLN B 1 125 ? -14.242 -14.133 -14.922 1 81 125 GLN B C 1
ATOM 2458 O O . GLN B 1 125 ? -14.289 -14.594 -16.062 1 81 125 GLN B O 1
ATOM 2463 N N . ASN B 1 126 ? -13.094 -13.758 -14.297 1 89.88 126 ASN B N 1
ATOM 2464 C CA . ASN B 1 126 ? -11.781 -14.086 -14.852 1 89.88 126 ASN B CA 1
ATOM 2465 C C . ASN B 1 126 ? -11.227 -15.375 -14.258 1 89.88 126 ASN B C 1
ATOM 2467 O O . ASN B 1 126 ? -11.383 -15.633 -13.062 1 89.88 126 ASN B O 1
ATOM 2471 N N . ARG B 1 127 ? -10.781 -16.266 -15.148 1 90.56 127 ARG B N 1
ATOM 2472 C CA . ARG B 1 127 ? -10.156 -17.5 -14.695 1 90.56 127 ARG B CA 1
ATOM 2473 C C . ARG B 1 127 ? -8.797 -17.703 -15.352 1 90.56 127 ARG B C 1
ATOM 2475 O O . ARG B 1 127 ? -8.602 -17.328 -16.516 1 90.56 127 ARG B O 1
ATOM 2482 N N . LEU B 1 128 ? -7.965 -18.344 -14.555 1 93.31 128 LEU B N 1
ATOM 2483 C CA . LEU B 1 128 ? -6.668 -18.688 -15.125 1 93.31 128 LEU B CA 1
ATOM 2484 C C . LEU B 1 128 ? -6.805 -19.766 -16.203 1 93.31 128 LEU B C 1
ATOM 2486 O O . LEU B 1 128 ? -7.578 -20.703 -16.031 1 93.31 128 LEU B O 1
ATOM 2490 N N . THR B 1 129 ? -6.082 -19.578 -17.266 1 95.44 129 THR B N 1
ATOM 2491 C CA . THR B 1 129 ? -5.832 -20.688 -18.172 1 95.44 129 THR B CA 1
ATOM 2492 C C . THR B 1 129 ? -4.734 -21.609 -17.625 1 95.44 129 THR B C 1
ATOM 2494 O O . THR B 1 129 ? -4.125 -21.297 -16.594 1 95.44 129 THR B O 1
ATOM 2497 N N . ASP B 1 130 ? -4.516 -22.766 -18.312 1 94.69 130 ASP B N 1
ATOM 2498 C CA . ASP B 1 130 ? -3.396 -23.625 -17.953 1 94.69 130 ASP B CA 1
ATOM 2499 C C . ASP B 1 130 ? -2.07 -22.875 -18.062 1 94.69 130 ASP B C 1
ATOM 2501 O O . ASP B 1 130 ? -1.186 -23.047 -17.219 1 94.69 130 ASP B O 1
ATOM 2505 N N . ALA B 1 131 ? -2.02 -22.109 -19.094 1 96 131 ALA B N 1
ATOM 2506 C CA . ALA B 1 131 ? -0.815 -21.297 -19.297 1 96 131 ALA B CA 1
ATOM 2507 C C . ALA B 1 131 ? -0.648 -20.281 -18.172 1 96 131 ALA B C 1
ATOM 2509 O O . ALA B 1 131 ? 0.468 -20.016 -17.719 1 96 131 ALA B O 1
ATOM 2510 N N . GLY B 1 132 ? -1.766 -19.688 -17.75 1 95.25 132 GLY B N 1
ATOM 2511 C CA . GLY B 1 132 ? -1.74 -18.734 -16.656 1 95.25 132 GLY B CA 1
ATOM 2512 C C . GLY B 1 132 ? -1.311 -19.359 -15.336 1 95.25 132 GLY B C 1
ATOM 2513 O O . GLY B 1 132 ? -0.517 -18.766 -14.594 1 95.25 132 GLY B O 1
ATOM 2514 N N . ALA B 1 133 ? -1.789 -20.516 -15.094 1 92.5 133 ALA B N 1
ATOM 2515 C CA . ALA B 1 133 ? -1.423 -21.234 -13.883 1 92.5 133 ALA B CA 1
ATOM 2516 C C . ALA B 1 133 ? 0.052 -21.625 -13.898 1 92.5 133 ALA B C 1
ATOM 2518 O O . ALA B 1 133 ? 0.741 -21.531 -12.883 1 92.5 133 ALA B O 1
ATOM 2519 N N . ALA B 1 134 ? 0.485 -22.078 -15.039 1 93.56 134 ALA B N 1
ATOM 2520 C CA . ALA B 1 134 ? 1.885 -22.469 -15.188 1 93.56 134 ALA B CA 1
ATOM 2521 C C . ALA B 1 134 ? 2.811 -21.266 -14.961 1 93.56 134 ALA B C 1
ATOM 2523 O O . ALA B 1 134 ? 3.85 -21.391 -14.305 1 93.56 134 ALA B O 1
ATOM 2524 N N . LEU B 1 135 ? 2.416 -20.172 -15.484 1 94.06 135 LEU B N 1
ATOM 2525 C CA . LEU B 1 135 ? 3.225 -18.969 -15.297 1 94.06 135 LEU B CA 1
ATOM 2526 C C . LEU B 1 135 ? 3.25 -18.547 -13.828 1 94.06 135 LEU B C 1
ATOM 2528 O O . LEU B 1 135 ? 4.305 -18.188 -13.297 1 94.06 135 LEU B O 1
ATOM 2532 N N . HIS B 1 136 ? 2.115 -18.547 -13.203 1 92.12 136 HIS B N 1
ATOM 2533 C CA . HIS B 1 136 ? 2.041 -18.266 -11.773 1 92.12 136 HIS B CA 1
ATOM 2534 C C . HIS B 1 136 ? 3.01 -19.141 -10.992 1 92.12 136 HIS B C 1
ATOM 2536 O O . HIS B 1 136 ? 3.76 -18.641 -10.148 1 92.12 136 HIS B O 1
ATOM 2542 N N . ASP B 1 137 ? 3.018 -20.391 -11.297 1 89.81 137 ASP B N 1
ATOM 2543 C CA . ASP B 1 137 ? 3.809 -21.359 -10.547 1 89.81 137 ASP B CA 1
ATOM 2544 C C . ASP B 1 137 ? 5.301 -21.141 -10.773 1 89.81 137 ASP B C 1
ATOM 2546 O O . ASP B 1 137 ? 6.121 -21.484 -9.922 1 89.81 137 ASP B O 1
ATOM 2550 N N . ARG B 1 138 ? 5.629 -20.578 -11.883 1 91.56 138 ARG B N 1
ATOM 2551 C CA . ARG B 1 138 ? 7.031 -20.266 -12.164 1 91.56 138 ARG B CA 1
ATOM 2552 C C . ARG B 1 138 ? 7.473 -19.016 -11.43 1 91.56 138 ARG B C 1
ATOM 2554 O O . ARG B 1 138 ? 8.602 -18.938 -10.938 1 91.56 138 ARG B O 1
ATOM 2561 N N . ILE B 1 139 ? 6.602 -18.078 -11.336 1 90 139 ILE B N 1
ATOM 2562 C CA . ILE B 1 139 ? 6.961 -16.766 -10.805 1 90 139 ILE B CA 1
ATOM 2563 C C . ILE B 1 139 ? 6.84 -16.781 -9.281 1 90 139 ILE B C 1
ATOM 2565 O O . ILE B 1 139 ? 7.668 -16.188 -8.586 1 90 139 ILE B O 1
ATOM 2569 N N . ALA B 1 140 ? 5.918 -17.5 -8.742 1 87.75 140 ALA B N 1
ATOM 2570 C CA . ALA B 1 140 ? 5.527 -17.406 -7.34 1 87.75 140 ALA B CA 1
ATOM 2571 C C . ALA B 1 140 ? 6.691 -17.781 -6.426 1 87.75 140 ALA B C 1
ATOM 2573 O O . ALA B 1 140 ? 7 -17.047 -5.48 1 87.75 140 ALA B O 1
ATOM 2574 N N . PRO B 1 141 ? 7.449 -18.859 -6.738 1 86 141 PRO B N 1
ATOM 2575 C CA . PRO B 1 141 ? 8.555 -19.219 -5.848 1 86 141 PRO B CA 1
ATOM 2576 C C . PRO B 1 141 ? 9.633 -18.141 -5.785 1 86 141 PRO B C 1
ATOM 2578 O O . PRO B 1 141 ? 10.195 -17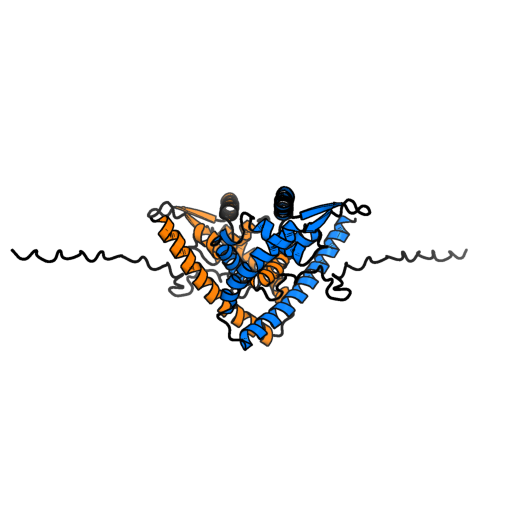.875 -4.715 1 86 141 PRO B O 1
ATOM 2581 N N . ALA B 1 142 ? 9.891 -17.547 -6.906 1 85.81 142 ALA B N 1
ATOM 2582 C CA . ALA B 1 142 ? 10.891 -16.484 -6.941 1 85.81 142 ALA B CA 1
ATOM 2583 C C . ALA B 1 142 ? 10.422 -15.266 -6.16 1 85.81 142 ALA B C 1
ATOM 2585 O O . ALA B 1 142 ? 11.211 -14.641 -5.445 1 85.81 142 ALA B O 1
ATOM 2586 N N . ARG B 1 143 ? 9.164 -14.938 -6.285 1 85.56 143 ARG B N 1
ATOM 2587 C CA . ARG B 1 143 ? 8.594 -13.805 -5.566 1 85.56 143 ARG B CA 1
ATOM 2588 C C . ARG B 1 143 ? 8.586 -14.055 -4.062 1 85.56 143 ARG B C 1
ATOM 2590 O O . ARG B 1 143 ? 8.906 -13.164 -3.275 1 85.56 143 ARG B O 1
ATOM 2597 N N . ILE B 1 144 ? 8.258 -15.266 -3.701 1 83.69 144 ILE B N 1
ATOM 2598 C CA . ILE B 1 144 ? 8.203 -15.633 -2.291 1 83.69 144 ILE B CA 1
ATOM 2599 C C . ILE B 1 144 ? 9.609 -15.586 -1.694 1 83.69 144 ILE B C 1
ATOM 2601 O O . ILE B 1 144 ? 9.805 -15.055 -0.601 1 83.69 144 ILE B O 1
ATOM 2605 N N . ALA B 1 145 ? 10.516 -16.109 -2.424 1 83.75 145 ALA B N 1
ATOM 2606 C CA . ALA B 1 145 ? 11.898 -16.094 -1.96 1 83.75 145 ALA B CA 1
ATOM 2607 C C . ALA B 1 145 ? 12.391 -14.664 -1.748 1 83.75 145 ALA B C 1
ATOM 2609 O O . ALA B 1 145 ? 13.055 -14.375 -0.749 1 83.75 145 ALA B O 1
ATOM 2610 N N . ARG B 1 146 ? 12.047 -13.766 -2.59 1 81.88 146 ARG B N 1
ATOM 2611 C CA . ARG B 1 146 ? 12.445 -12.367 -2.475 1 81.88 146 ARG B CA 1
ATOM 2612 C C . ARG B 1 146 ? 11.75 -11.695 -1.296 1 81.88 146 ARG B C 1
ATOM 2614 O O . ARG B 1 146 ? 12.344 -10.867 -0.609 1 81.88 146 ARG B O 1
ATOM 2621 N N . GLY B 1 147 ? 10.516 -12.055 -1.056 1 85.69 147 GLY B N 1
ATOM 2622 C CA . GLY B 1 147 ? 9.766 -11.477 0.044 1 85.69 147 GLY B CA 1
ATOM 2623 C C . GLY B 1 147 ? 10.258 -11.922 1.407 1 85.69 147 GLY B C 1
ATOM 2624 O O . GLY B 1 147 ? 10.086 -11.211 2.398 1 85.69 147 GLY B O 1
ATOM 2625 N N . ARG B 1 148 ? 10.906 -13.094 1.439 1 86.56 148 ARG B N 1
ATOM 2626 C CA . ARG B 1 148 ? 11.422 -13.625 2.697 1 86.56 148 ARG B CA 1
ATOM 2627 C C . ARG B 1 148 ? 12.523 -12.727 3.26 1 86.56 148 ARG B C 1
ATOM 2629 O O . ARG B 1 148 ? 12.758 -12.711 4.469 1 86.56 148 ARG B O 1
ATOM 2636 N N . ARG B 1 149 ? 13.094 -11.984 2.408 1 89.5 149 ARG B N 1
ATOM 2637 C CA . ARG B 1 149 ? 14.156 -11.102 2.863 1 89.5 149 ARG B CA 1
ATOM 2638 C C . ARG B 1 149 ? 13.617 -1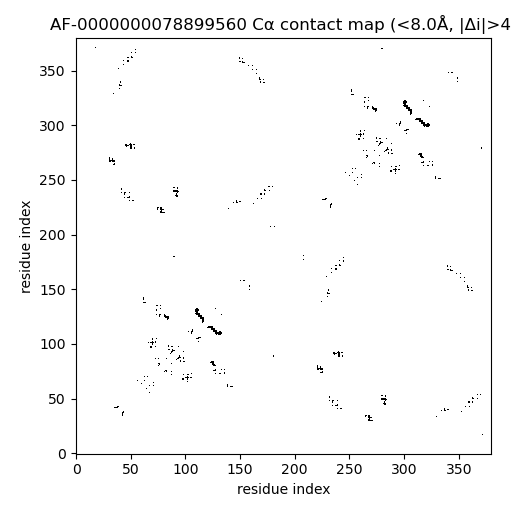0.039 3.816 1 89.5 149 ARG B C 1
ATOM 2640 O O . ARG B 1 149 ? 14.344 -9.547 4.688 1 89.5 149 ARG B O 1
ATOM 2647 N N . TYR B 1 150 ? 12.344 -9.664 3.646 1 93.12 150 TYR B N 1
ATOM 2648 C CA . TYR B 1 150 ? 11.75 -8.672 4.531 1 93.12 150 TYR B CA 1
ATOM 2649 C C . TYR B 1 150 ? 11.578 -9.227 5.941 1 93.12 150 TYR B C 1
ATOM 2651 O O . TYR B 1 150 ? 11.5 -8.461 6.906 1 93.12 150 TYR B O 1
ATOM 2659 N N . GLU B 1 151 ? 11.5 -10.508 6.016 1 93.81 151 GLU B N 1
ATOM 2660 C CA . GLU B 1 151 ? 11.242 -11.156 7.297 1 93.81 151 GLU B CA 1
ATOM 2661 C C . GLU B 1 151 ? 12.547 -11.406 8.062 1 93.81 151 GLU B C 1
ATOM 2663 O O . GLU B 1 151 ? 12.523 -11.766 9.234 1 93.81 151 GLU B O 1
ATOM 2668 N N . ALA B 1 152 ? 13.648 -11.188 7.434 1 94 152 ALA B N 1
ATOM 2669 C CA . ALA B 1 152 ? 14.961 -11.547 7.965 1 94 152 ALA B CA 1
ATOM 2670 C C . ALA B 1 152 ? 15.289 -10.742 9.219 1 94 152 ALA B C 1
ATOM 2672 O O . ALA B 1 152 ? 16.156 -11.133 10.008 1 94 152 ALA B O 1
ATOM 2673 N N . CYS B 1 153 ? 14.656 -9.672 9.461 1 95.81 153 CYS B N 1
ATOM 2674 C CA . CYS B 1 153 ? 14.938 -8.805 10.602 1 95.81 153 CYS B CA 1
ATOM 2675 C C . CYS B 1 153 ? 14.211 -9.281 11.852 1 95.81 153 CYS B C 1
ATOM 2677 O O . CYS B 1 153 ? 14.453 -8.773 12.945 1 95.81 153 CYS B O 1
ATOM 2679 N N . PHE B 1 154 ? 13.43 -10.344 11.695 1 97 154 PHE B N 1
ATOM 2680 C CA . PHE B 1 154 ? 12.633 -10.812 12.82 1 97 154 PHE B CA 1
ATOM 2681 C C . PHE B 1 154 ? 13.156 -12.141 13.344 1 97 154 PHE B C 1
ATOM 2683 O O . PHE B 1 154 ? 13.594 -12.992 12.562 1 97 154 PHE B O 1
ATOM 2690 N N . THR B 1 155 ? 13.141 -12.367 14.695 1 97.5 155 THR B N 1
ATOM 2691 C CA . THR B 1 155 ? 13.227 -13.711 15.25 1 97.5 155 THR B CA 1
ATOM 2692 C C . THR B 1 155 ? 11.969 -14.516 14.914 1 97.5 155 THR B C 1
ATOM 2694 O O . THR B 1 155 ? 10.938 -13.945 14.547 1 97.5 155 THR B O 1
ATOM 2697 N N . PRO B 1 156 ? 12.047 -15.82 15.016 1 95.88 156 PRO B N 1
ATOM 2698 C CA . PRO B 1 156 ? 10.852 -16.625 14.758 1 95.88 156 PRO B CA 1
ATOM 2699 C C . PRO B 1 156 ? 9.672 -16.219 15.633 1 95.88 156 PRO B C 1
ATOM 2701 O O . PRO B 1 156 ? 8.531 -16.203 15.164 1 95.88 156 PRO B O 1
ATOM 2704 N N . GLU B 1 157 ? 9.977 -15.844 16.859 1 96.88 157 GLU B N 1
ATOM 2705 C CA . GLU B 1 157 ? 8.922 -15.422 17.766 1 96.88 157 GLU B CA 1
ATOM 2706 C C . GLU B 1 157 ? 8.32 -14.086 17.344 1 96.88 157 GLU B C 1
ATOM 2708 O O . GLU B 1 157 ? 7.102 -13.906 17.375 1 96.88 157 GLU B O 1
ATOM 2713 N N . GLU B 1 158 ? 9.164 -13.148 16.953 1 96.81 158 GLU B N 1
ATOM 2714 C CA . GLU B 1 158 ? 8.711 -11.844 16.484 1 96.81 158 GLU B CA 1
ATOM 2715 C C . GLU B 1 158 ? 7.863 -11.977 15.219 1 96.81 158 GLU B C 1
ATOM 2717 O O . GLU B 1 158 ? 6.855 -11.281 15.062 1 96.81 158 GLU B O 1
ATOM 2722 N N . LEU B 1 159 ? 8.305 -12.875 14.375 1 95.12 159 LEU B N 1
ATOM 2723 C CA . LEU B 1 159 ? 7.582 -13.078 13.117 1 95.12 159 LEU B CA 1
ATOM 2724 C C . LEU B 1 159 ? 6.195 -13.656 13.375 1 95.12 159 LEU B C 1
ATOM 2726 O O . LEU B 1 159 ? 5.215 -13.227 12.766 1 95.12 159 LEU B O 1
ATOM 2730 N N . THR B 1 160 ? 6.133 -14.602 14.289 1 95.06 160 THR B N 1
ATOM 2731 C CA . THR B 1 160 ? 4.848 -15.172 14.672 1 95.06 160 THR B CA 1
ATOM 2732 C C . THR B 1 160 ? 3.934 -14.102 15.258 1 95.06 160 THR B C 1
ATOM 2734 O O . THR B 1 160 ? 2.748 -14.039 14.922 1 95.06 160 THR B O 1
ATOM 2737 N N . GLN B 1 161 ? 4.473 -13.242 16.062 1 96.44 161 GLN B N 1
ATOM 2738 C CA . GLN B 1 161 ? 3.713 -12.148 16.656 1 96.44 161 GLN B CA 1
ATOM 2739 C C . GLN B 1 161 ? 3.219 -11.172 15.594 1 96.44 161 GLN B C 1
ATOM 2741 O O . GLN B 1 161 ? 2.066 -10.742 15.633 1 96.44 161 GLN B O 1
ATOM 2746 N N . LEU B 1 162 ? 4.078 -10.852 14.656 1 96.5 162 LEU B N 1
ATOM 2747 C CA . LEU B 1 162 ? 3.701 -9.938 13.578 1 96.5 162 LEU B CA 1
ATOM 2748 C C . LEU B 1 162 ? 2.531 -10.5 12.781 1 96.5 162 LEU B C 1
ATOM 2750 O O . LEU B 1 162 ? 1.541 -9.805 12.547 1 96.5 162 LEU B O 1
ATOM 2754 N N . HIS B 1 163 ? 2.631 -11.75 12.422 1 94.25 163 HIS B N 1
ATOM 2755 C CA . HIS B 1 163 ? 1.579 -12.375 11.625 1 94.25 163 HIS B CA 1
ATOM 2756 C C . HIS B 1 163 ? 0.264 -12.43 12.398 1 94.25 163 HIS B C 1
ATOM 2758 O O . HIS B 1 163 ? -0.806 -12.211 11.82 1 94.25 163 HIS B O 1
ATOM 2764 N N . ARG B 1 164 ? 0.371 -12.656 13.68 1 95.44 164 ARG B N 1
ATOM 2765 C CA . ARG B 1 164 ? -0.828 -12.688 14.508 1 95.44 164 ARG B CA 1
ATOM 2766 C C . ARG B 1 164 ? -1.501 -11.32 14.547 1 95.44 164 ARG B C 1
ATOM 2768 O O . ARG B 1 164 ? -2.723 -11.219 14.406 1 95.44 164 ARG B O 1
ATOM 2775 N N . LEU B 1 165 ? -0.752 -10.32 14.734 1 96.88 165 LEU B N 1
ATOM 2776 C CA . LEU B 1 165 ? -1.283 -8.969 14.82 1 96.88 165 LEU B CA 1
ATOM 2777 C C . LEU B 1 165 ? -1.813 -8.508 13.469 1 96.88 165 LEU B C 1
ATOM 2779 O O . LEU B 1 165 ? -2.84 -7.828 13.398 1 96.88 165 LEU B O 1
ATOM 2783 N N . LEU B 1 166 ? -1.141 -8.891 12.375 1 95.19 166 LEU B N 1
ATOM 2784 C CA . LEU B 1 166 ? -1.607 -8.555 11.031 1 95.19 166 LEU B CA 1
ATOM 2785 C C . LEU B 1 166 ? -2.912 -9.281 10.719 1 95.19 166 LEU B C 1
ATOM 2787 O O . LEU B 1 166 ? -3.768 -8.742 10.008 1 95.19 166 LEU B O 1
ATOM 2791 N N . ASP B 1 167 ? -3.035 -10.508 11.234 1 92.56 167 ASP B N 1
ATOM 2792 C CA . ASP B 1 167 ? -4.285 -11.242 11.062 1 92.56 167 ASP B CA 1
ATOM 2793 C C . ASP B 1 167 ? -5.449 -10.5 11.727 1 92.56 167 ASP B C 1
ATOM 2795 O O . ASP B 1 167 ? -6.516 -10.352 11.125 1 92.56 167 ASP B O 1
ATOM 2799 N N . LYS B 1 168 ? -5.223 -10.07 12.914 1 94.94 168 LYS B N 1
ATOM 2800 C CA . LYS B 1 168 ? -6.238 -9.32 13.648 1 94.94 168 LYS B CA 1
ATOM 2801 C C . LYS B 1 168 ? -6.613 -8.039 12.906 1 94.94 168 LYS B C 1
ATOM 2803 O O . LYS B 1 168 ? -7.797 -7.73 12.742 1 94.94 168 LYS B O 1
ATOM 2808 N N . LEU B 1 169 ? -5.609 -7.332 12.453 1 94.88 169 LEU B N 1
ATOM 2809 C CA . LEU B 1 169 ? -5.828 -6.086 11.734 1 94.88 169 LEU B CA 1
ATOM 2810 C C . LEU B 1 169 ? -6.574 -6.332 10.422 1 94.88 169 LEU B C 1
ATOM 2812 O O . LEU B 1 169 ? -7.496 -5.59 10.078 1 94.88 169 LEU B O 1
ATOM 2816 N N . SER B 1 170 ? -6.145 -7.34 9.703 1 90.12 170 SER B N 1
ATOM 2817 C CA . SER B 1 170 ? -6.773 -7.688 8.438 1 90.12 170 SER B CA 1
ATOM 2818 C C . SER B 1 170 ? -8.258 -7.98 8.617 1 90.12 170 SER B C 1
ATOM 2820 O O . SER B 1 170 ? -9.094 -7.484 7.855 1 90.12 170 SER B O 1
ATOM 2822 N N . ARG B 1 171 ? -8.594 -8.75 9.633 1 89.25 171 ARG B N 1
ATOM 2823 C CA . ARG B 1 171 ? -9.992 -9.07 9.898 1 89.25 171 ARG B CA 1
ATOM 2824 C C . ARG B 1 171 ? -10.781 -7.809 10.227 1 89.25 171 ARG B C 1
ATOM 2826 O O . ARG B 1 171 ? -11.914 -7.645 9.758 1 89.25 171 ARG B O 1
ATOM 2833 N N . HIS B 1 172 ? -10.203 -6.988 10.992 1 92.38 172 HIS B N 1
ATOM 2834 C CA . HIS B 1 172 ? -10.859 -5.754 11.398 1 92.38 172 HIS B CA 1
ATOM 2835 C C . HIS B 1 172 ? -11.102 -4.836 10.211 1 92.38 172 HIS B C 1
ATOM 2837 O O . HIS B 1 172 ? -12.203 -4.309 10.031 1 92.38 172 HIS B O 1
ATOM 2843 N N . VAL B 1 173 ? -10.07 -4.652 9.391 1 88.81 173 VAL B N 1
ATOM 2844 C CA . VAL B 1 173 ? -10.164 -3.781 8.227 1 88.81 173 VAL B CA 1
ATOM 2845 C C . VAL B 1 173 ? -11.156 -4.367 7.219 1 88.81 173 VAL B C 1
ATOM 2847 O O . VAL B 1 173 ? -11.883 -3.627 6.555 1 88.81 173 VAL B O 1
ATOM 2850 N N . ASP B 1 174 ? -11.172 -5.691 7.148 1 82.94 174 ASP B N 1
ATOM 2851 C CA . ASP B 1 174 ? -12.164 -6.352 6.305 1 82.94 174 ASP B CA 1
ATOM 2852 C C . ASP B 1 174 ? -13.578 -6.012 6.754 1 82.94 174 ASP B C 1
ATOM 2854 O O . ASP B 1 174 ? -14.453 -5.746 5.922 1 82.94 174 ASP B O 1
ATOM 2858 N N . ALA B 1 175 ? -13.797 -6.008 7.984 1 84.44 175 ALA B N 1
ATOM 2859 C CA . ALA B 1 175 ? -15.125 -5.703 8.523 1 84.44 175 ALA B CA 1
ATOM 2860 C C . ALA B 1 175 ? -15.531 -4.266 8.211 1 84.44 175 ALA B C 1
ATOM 2862 O O . ALA B 1 175 ? -16.688 -4 7.887 1 84.44 175 ALA B O 1
ATOM 2863 N N . ILE B 1 176 ? -14.594 -3.389 8.359 1 82.75 176 ILE B N 1
ATOM 2864 C CA . ILE B 1 176 ? -14.852 -1.987 8.039 1 82.75 176 ILE B CA 1
ATOM 2865 C C . ILE B 1 176 ? -15.195 -1.847 6.562 1 82.75 176 ILE B C 1
ATOM 2867 O O . ILE B 1 176 ? -16.141 -1.141 6.199 1 82.75 176 ILE B O 1
ATOM 2871 N N . PHE B 1 177 ? -14.477 -2.523 5.762 1 75.38 177 PHE B N 1
ATOM 2872 C CA . PHE B 1 177 ? -14.609 -2.453 4.309 1 75.38 177 PHE B CA 1
ATOM 2873 C C . PHE B 1 177 ? -15.938 -3.051 3.861 1 75.38 177 PHE B C 1
ATOM 2875 O O . PHE B 1 177 ? -16.625 -2.48 3.016 1 75.38 177 PHE B O 1
ATOM 2882 N N . ILE B 1 178 ? -16.203 -4.242 4.277 1 70.62 178 ILE B N 1
ATOM 2883 C CA . ILE B 1 178 ? -17.422 -4.934 3.9 1 70.62 178 ILE B CA 1
ATOM 2884 C C . ILE B 1 178 ? -18.641 -4.07 4.262 1 70.62 178 ILE B C 1
ATOM 2886 O O . ILE B 1 178 ? -19.594 -3.967 3.486 1 70.62 178 ILE B O 1
ATOM 2890 N N . GLU B 1 179 ? -18.547 -3.484 5.391 1 70.62 179 GLU B N 1
ATOM 2891 C CA . GLU B 1 179 ? -19.641 -2.604 5.793 1 70.62 179 GLU B CA 1
ATOM 2892 C C . GLU B 1 179 ? -19.797 -1.438 4.82 1 70.62 179 GLU B C 1
ATOM 2894 O O . GLU B 1 179 ? -20.906 -1.096 4.422 1 70.62 179 GLU B O 1
ATOM 2899 N N . GLU B 1 180 ? -18.703 -0.956 4.43 1 67.31 180 GLU B N 1
ATOM 2900 C CA . GLU B 1 180 ? -18.734 0.193 3.531 1 67.31 180 GLU B CA 1
ATOM 2901 C C . GLU B 1 180 ? -19.094 -0.227 2.109 1 67.31 180 GLU B C 1
ATOM 2903 O O . GLU B 1 180 ? -19.812 0.49 1.41 1 67.31 180 GLU B O 1
ATOM 2908 N N . TRP B 1 181 ? -18.562 -1.293 1.691 1 62 181 TRP B N 1
ATOM 2909 C CA . TRP B 1 181 ? -18.844 -1.839 0.369 1 62 181 TRP B CA 1
ATOM 2910 C C . TRP B 1 181 ? -20.328 -2.176 0.228 1 62 181 TRP B C 1
ATOM 2912 O O . TRP B 1 181 ? -20.953 -1.871 -0.795 1 62 181 TRP B O 1
ATOM 2922 N N . ARG B 1 182 ? -20.828 -2.756 1.212 1 60.12 182 ARG B N 1
ATOM 2923 C CA . ARG B 1 182 ? -22.25 -3.061 1.239 1 60.12 182 ARG B CA 1
ATOM 2924 C C . ARG B 1 182 ? -23.078 -1.784 1.165 1 60.12 182 ARG B C 1
ATOM 2926 O O . ARG B 1 182 ? -24.109 -1.744 0.482 1 60.12 182 ARG B O 1
ATOM 2933 N N . GLU B 1 183 ? -22.625 -0.869 1.91 1 63.91 183 GLU B N 1
ATOM 2934 C CA . GLU B 1 183 ? -23.344 0.405 1.905 1 63.91 183 GLU B CA 1
ATOM 2935 C C . GLU B 1 183 ? -23.297 1.053 0.523 1 63.91 183 GLU B C 1
ATOM 2937 O O . GLU B 1 183 ? -24.297 1.623 0.073 1 63.91 183 GLU B O 1
ATOM 2942 N N . GLU B 1 184 ? -22.266 1.014 -0.136 1 61.47 184 GLU B N 1
ATOM 2943 C CA . GLU B 1 184 ? -22.125 1.558 -1.484 1 61.47 184 GLU B CA 1
ATOM 2944 C C . GLU B 1 184 ? -23.031 0.822 -2.469 1 61.4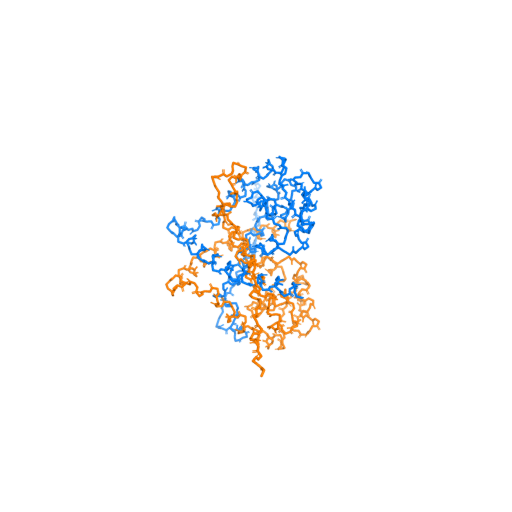7 184 GLU B C 1
ATOM 2946 O O . GLU B 1 184 ? -23.656 1.443 -3.34 1 61.47 184 GLU B O 1
ATOM 2951 N N . ARG B 1 185 ? -23.062 -0.427 -2.373 1 59 185 ARG B N 1
ATOM 2952 C CA . ARG B 1 185 ? -23.922 -1.224 -3.246 1 59 185 ARG B CA 1
ATOM 2953 C C . ARG B 1 185 ? -25.391 -0.925 -2.986 1 59 185 ARG B C 1
ATOM 2955 O O . ARG B 1 185 ? -26.203 -0.91 -3.916 1 59 185 ARG B O 1
ATOM 2962 N N . ARG B 1 186 ? -25.656 -0.75 -1.736 1 58.66 186 ARG B N 1
ATOM 2963 C CA . ARG B 1 186 ? -27.031 -0.381 -1.378 1 58.66 186 ARG B CA 1
ATOM 2964 C C . ARG B 1 186 ? -27.391 0.983 -1.951 1 58.66 186 ARG B C 1
ATOM 2966 O O . ARG B 1 186 ? -28.516 1.175 -2.445 1 58.66 186 ARG B O 1
ATOM 2973 N N . ARG B 1 187 ? -26.469 1.861 -1.87 1 57.47 187 ARG B N 1
ATOM 2974 C CA . ARG B 1 187 ? -26.719 3.203 -2.387 1 57.47 187 ARG B CA 1
ATOM 2975 C C . ARG B 1 187 ? -26.844 3.189 -3.906 1 57.47 187 ARG B C 1
ATOM 2977 O O . ARG B 1 187 ? -27.625 3.941 -4.477 1 57.47 187 ARG B O 1
ATOM 2984 N N . ALA B 1 188 ? -26.078 2.367 -4.43 1 54.88 188 ALA B N 1
ATOM 2985 C CA . ALA B 1 188 ? -26.125 2.258 -5.887 1 54.88 188 ALA B CA 1
ATOM 2986 C C . ALA B 1 188 ? -27.391 1.538 -6.344 1 54.88 188 ALA B C 1
ATOM 2988 O O . ALA B 1 188 ? -27.844 1.727 -7.477 1 54.88 188 ALA B O 1
ATOM 2989 N N . ALA B 1 189 ? -27.906 0.636 -5.547 1 50.5 189 ALA B N 1
ATOM 2990 C CA . ALA B 1 189 ? -29.125 -0.085 -5.875 1 50.5 189 ALA B CA 1
ATOM 2991 C C . ALA B 1 189 ? -30.344 0.823 -5.746 1 50.5 189 ALA B C 1
ATOM 2993 O O . ALA B 1 189 ? -31.391 0.569 -6.363 1 50.5 189 ALA B O 1
ATOM 2994 N N . VAL B 1 190 ? -30.188 1.857 -5.121 1 48.81 190 VAL B N 1
ATOM 2995 C CA . VAL B 1 190 ? -31.312 2.771 -5.055 1 48.81 190 VAL B CA 1
ATOM 2996 C C . VAL B 1 190 ? -31.203 3.828 -6.148 1 48.81 190 VAL B C 1
ATOM 2998 O O . VAL B 1 190 ? -30.109 4.328 -6.422 1 48.81 190 VAL B O 1
#

Sequence (380 aa):
MKCAPTTLYAATASGTSPPVLRRSGGPDPRIRSPLVVPEFLPFRFGSIFSKMVFDSTRAPEIYEGLSLRAWRVLALLASYPDITNAEMSALFGMDTATVTRAVAELKSKGLITTNRDPSDRRRVQNRLTDAGAALHDRIAPARIARGRRYEACFTPEELTQLHRLLDKLSRHVDAIFIEEWREERRRAAVMKCAPTTLYAATASGTSPPVLRRSGGPDPRIRSPLVVPEFLPFRFGSIFSKMVFDSTRAPEIYEGLSLRAWRVLALLASYPDITNAEMSALFGMDTATVTRAVAELKSKGLITTNRDPSDRRRVQNRLTDAGAALHDRIAPARIARGRRYEACFTPEELTQLHRLLDKLSRHVDAIFIEEWREERRRAAV

Solvent-accessible surface area (backbone atoms only — not comparable to full-atom values): 21474 Å² total; per-residue (Å²): 136,81,79,71,78,75,75,74,74,74,73,78,70,77,66,76,63,72,82,62,84,66,81,63,81,70,84,52,78,79,53,42,79,35,73,54,41,76,82,34,60,66,58,49,39,39,31,49,38,18,39,52,53,54,56,56,63,74,48,56,73,62,45,74,83,48,51,70,60,31,45,54,51,51,47,45,32,48,45,37,54,81,48,34,68,66,48,48,23,56,53,46,44,34,51,64,68,54,51,51,51,18,49,51,52,35,40,76,70,53,24,33,44,79,43,62,35,87,89,40,70,82,40,49,40,43,35,66,30,73,60,26,50,52,49,47,64,63,30,47,60,57,52,49,58,60,50,50,59,68,51,66,84,45,53,76,67,53,46,53,51,48,52,53,52,50,50,55,44,43,54,49,52,48,52,56,42,51,54,48,51,51,48,51,52,53,56,65,72,96,134,82,77,71,78,78,75,72,75,73,72,75,69,78,68,76,64,72,81,63,83,66,81,64,80,71,83,52,78,79,52,42,80,33,73,54,42,77,82,34,61,66,57,48,37,40,30,47,37,18,37,51,53,53,58,56,64,73,48,57,73,60,45,74,83,50,50,70,61,30,46,54,50,53,47,45,32,48,43,35,53,79,48,32,68,68,48,47,25,57,53,47,45,34,53,66,68,56,50,52,52,19,50,50,51,34,41,77,69,53,24,35,43,79,42,63,35,86,90,40,71,83,40,49,40,44,35,67,30,73,61,25,48,52,48,46,64,62,31,47,59,58,52,49,59,60,50,50,61,70,52,66,84,45,52,75,67,54,46,53,51,49,53,52,52,50,50,55,43,43,54,50,52,47,53,55,43,52,54,48,52,50,48,50,51,54,55,65,71,95

Secondary structure (DSSP, 8-state):
------------------------SS--TTS---S--TT-HHHHHHHHHHHHHHHHTT-GGGGTT--HHHHHHHHHHHH-TT-BHHHHHHHHT--HHHHHHHHHHHHHTTSEEEEE-SS-TT-EEEEE-HHHHHHHHHHHHHHHHHHGGGGTTS-HHHHHHHHHHHHHHHHHHHHHHHHHHHHHHHHHH-/------------------------SS--TTS---S--TT-HHHHHHHHHHHHHHHHTT-GGGGTT--HHHHHHHHHHHH-TT-BHHHHHHHHT--HHHHHHHHHHHHHTTSEEEEE-SS-TT-EEEEE-HHHHHHHHHHHHHHHHHHHGGGGGS-HHHHHHHHHHHHHHHHHHHHHHHHHHHHHHHHHH-